Protein AF-A0A7S1XV32-F1 (afdb_monomer_lite)

InterPro domains:
  IPR009076 FKBP12-rapamycin binding domain [PF08771] (175-219)
  IPR014009 PIK-related kinase, FAT domain [PS51189] (1-141)
  IPR036738 FKBP12-rapamycin binding domain superfamily [G3DSA:1.20.120.150] (177-227)
  IPR036738 FKBP12-rapamycin binding domain superfamily [SSF47212] (178-221)
  IPR050517 DNA Damage Response and Repair Kinase [PTHR11139] (57-219)
  IPR057564 Serine/threonine-protein kinase ATR-like, HEAT repeats [PF23593] (78-160)

Sequence (234 aa):
GEPPSAAAGEDTSGGKGGDGKGEGEGEGGKGSKGGKGGKTVATPKPAGVGTPVSSADRLQDTLRLLTLWFNHPGVPKVHDEMERGMARISMDTWLDVIPQLIARLHTPEPRVNALMIKLLSRVGQAHPQALIYPITVASKTSSAPRRRAALQILEEMRKYDPELVEESNMVSADIIRVAITWHEMWHEGLEKASRLYFGEKNAAAMLAVLLQLHDNMLEGSTHGGDAAGAAAEE

Organism: NCBI:txid124430

Radius of gyration: 30.31 Å; chains: 1; bounding box: 90×72×59 Å

Secondary structure (DSSP, 8-state):
------------------------------------------PPPPS--PPPPPHHHHHHHHHHHHHHHHH-TT-HHHHHHHHHHHHHS-GGGGGGGHHHHHHTTT-S-HHHHHHHHHHHHHHHHH-HHHHHHHHHHHHT-S-HHHHHHHHHHHHHHHTT-HHHHHHHHHHHHHHHHHHS-HHHHHHHHHHHHHIIIIIS--HHHHHHHHHHHHHHHHHHHHH--SSSSSSS--

pLDDT: mean 76.39, std 24.92, range [27.89, 96.38]

Foldseek 3Di:
DDDDDDDDDDDDDDDDDDDDDDDDDDDDDDDDDDDDDDDDDDDDDDDDDDDDCDLVNLLVVVVVLVVVCVVPVPDVVSLVVVLVVLVVDDLVSCLSVLVVLLVCCLPPRVSSNVSSLVSLLVNCLVPVVSNQQSLLVQLPDPDPSSNVSSVSSLVSSCVRPVPSNVVSNVVVVVCVDVVQDLVNLVVVLVVVLCCCCVPVVNNVVSVVSVVVSVVVVVVCCVVDPDDPPPPPPD

Structure (mmCIF, N/CA/C/O backbone):
data_AF-A0A7S1XV32-F1
#
_entry.id   AF-A0A7S1XV32-F1
#
loop_
_atom_site.group_PDB
_atom_site.id
_atom_site.type_symbol
_atom_site.label_atom_id
_atom_site.label_alt_id
_atom_site.label_comp_id
_atom_site.label_asym_id
_atom_site.label_entity_id
_atom_site.label_seq_id
_atom_site.pdbx_PDB_ins_code
_atom_site.Cartn_x
_atom_site.Cartn_y
_atom_site.Cartn_z
_atom_site.occupancy
_atom_site.B_iso_or_equiv
_atom_site.auth_seq_id
_atom_site.auth_comp_id
_atom_site.auth_asym_id
_atom_site.auth_atom_id
_atom_site.pdbx_PDB_model_num
ATOM 1 N N . GLY A 1 1 ? 26.973 33.565 -5.548 1.00 41.62 1 GLY A N 1
ATOM 2 C CA . GLY A 1 1 ? 26.366 34.496 -6.507 1.00 41.62 1 GLY A CA 1
ATOM 3 C C . GLY A 1 1 ? 25.066 33.889 -6.954 1.00 41.62 1 GLY A C 1
ATOM 4 O O . GLY A 1 1 ? 25.099 32.841 -7.580 1.00 41.62 1 GLY A O 1
ATOM 5 N N . GLU A 1 2 ? 23.965 34.486 -6.516 1.00 30.08 2 GLU A N 1
ATOM 6 C CA . GLU A 1 2 ? 22.600 34.262 -7.010 1.00 30.08 2 GLU A CA 1
ATOM 7 C C . GLU A 1 2 ? 22.411 34.860 -8.439 1.00 30.08 2 GLU A C 1
ATOM 9 O O . GLU A 1 2 ? 23.370 35.438 -8.957 1.00 30.08 2 GLU A O 1
ATOM 14 N N . PRO A 1 3 ? 21.242 34.671 -9.099 1.00 63.47 3 PRO A N 1
ATOM 15 C CA . PRO A 1 3 ? 21.069 34.379 -10.533 1.00 63.47 3 PRO A CA 1
ATOM 16 C C . PRO A 1 3 ? 20.647 35.605 -11.381 1.00 63.47 3 PRO A C 1
ATOM 18 O O . PRO A 1 3 ? 20.853 36.740 -10.953 1.00 63.47 3 PRO A O 1
ATOM 21 N N . PRO A 1 4 ? 20.101 35.407 -12.606 1.00 50.00 4 PRO A N 1
ATOM 22 C CA . PRO A 1 4 ? 18.632 35.511 -12.838 1.00 50.00 4 PRO A CA 1
ATOM 23 C C . PRO A 1 4 ? 18.101 34.459 -13.861 1.00 50.00 4 PRO A C 1
ATOM 25 O O . PRO A 1 4 ? 18.877 33.948 -14.657 1.00 50.00 4 PRO A O 1
ATOM 28 N N . SER A 1 5 ? 16.867 33.921 -13.850 1.00 36.22 5 SER A N 1
ATOM 29 C CA . SER A 1 5 ? 15.476 34.446 -13.861 1.00 36.22 5 SER A CA 1
ATOM 30 C C . SER A 1 5 ? 15.038 35.191 -15.141 1.00 36.22 5 SER A C 1
ATOM 32 O O . SER A 1 5 ? 15.469 36.320 -15.346 1.00 36.22 5 SER A O 1
ATOM 34 N N . ALA A 1 6 ? 14.154 34.568 -15.948 1.00 36.94 6 ALA A N 1
ATOM 35 C CA . ALA A 1 6 ? 13.110 35.160 -16.825 1.00 36.94 6 ALA A CA 1
ATOM 36 C C . ALA A 1 6 ? 12.361 34.017 -17.573 1.00 36.94 6 ALA A C 1
ATOM 38 O O . ALA A 1 6 ? 13.008 33.198 -18.215 1.00 36.94 6 ALA A O 1
ATOM 39 N N . ALA A 1 7 ? 11.071 33.756 -17.299 1.00 34.41 7 ALA A N 1
ATOM 40 C CA . ALA A 1 7 ? 9.854 34.314 -17.942 1.00 34.41 7 ALA A CA 1
ATOM 41 C C . ALA A 1 7 ? 9.548 33.663 -19.319 1.00 34.41 7 ALA A C 1
ATOM 43 O O . ALA A 1 7 ? 10.352 33.755 -20.234 1.00 34.41 7 ALA A O 1
ATOM 44 N N . ALA A 1 8 ? 8.531 32.797 -19.433 1.00 34.12 8 ALA A N 1
ATOM 45 C CA . ALA A 1 8 ? 7.090 33.070 -19.618 1.00 34.12 8 ALA A CA 1
ATOM 46 C C . ALA A 1 8 ? 6.707 33.381 -21.081 1.00 34.12 8 ALA A C 1
ATOM 48 O O . ALA A 1 8 ? 7.256 34.287 -21.697 1.00 34.12 8 ALA A O 1
ATOM 49 N N . GLY A 1 9 ? 5.736 32.625 -21.601 1.00 31.33 9 GLY A N 1
ATOM 50 C CA . GLY A 1 9 ? 5.143 32.784 -22.927 1.00 31.33 9 GLY A CA 1
ATOM 51 C C . GLY A 1 9 ? 3.984 31.806 -23.108 1.00 31.33 9 GLY A C 1
ATOM 52 O O . GLY A 1 9 ? 4.172 30.704 -23.614 1.00 31.33 9 GLY A O 1
ATOM 53 N N . GLU A 1 10 ? 2.811 32.200 -22.612 1.00 33.41 10 GLU A N 1
ATOM 54 C CA . GLU A 1 10 ? 1.514 31.679 -23.045 1.00 33.41 10 GLU A CA 1
ATOM 55 C C . GLU A 1 10 ? 1.300 32.045 -24.517 1.00 33.41 10 GLU A C 1
ATOM 57 O O . GLU A 1 10 ? 1.638 33.158 -24.919 1.00 33.41 10 GLU A O 1
ATOM 62 N N . ASP A 1 11 ? 0.668 31.165 -25.294 1.00 34.91 11 ASP A N 1
ATOM 63 C CA . ASP A 1 11 ? -0.208 31.658 -26.349 1.00 34.91 11 ASP A CA 1
ATOM 64 C C . ASP A 1 11 ? -1.438 30.766 -26.516 1.00 34.91 11 ASP A C 1
ATOM 66 O O . ASP A 1 11 ? -1.387 29.535 -26.565 1.00 34.91 11 ASP A O 1
ATOM 70 N N . THR A 1 12 ? -2.564 31.458 -26.544 1.00 35.81 12 THR A N 1
ATOM 71 C CA . THR A 1 12 ? -3.926 30.970 -26.687 1.00 35.81 12 THR A CA 1
ATOM 72 C C . THR A 1 12 ? -4.404 31.267 -28.102 1.00 35.81 12 THR A C 1
ATOM 74 O O . THR A 1 12 ? -4.104 32.328 -28.634 1.00 35.81 12 THR A O 1
ATOM 77 N N . SER A 1 13 ? -5.252 30.397 -28.652 1.00 33.34 13 SER A N 1
ATOM 78 C CA . SER A 1 13 ? -6.402 30.708 -29.528 1.00 33.34 13 SER A CA 1
ATOM 79 C C . SER A 1 13 ? -6.513 29.754 -30.715 1.00 33.34 13 SER A C 1
ATOM 81 O O . SER A 1 13 ? -5.529 29.347 -31.323 1.00 33.34 13 SER A O 1
ATOM 83 N N . GLY A 1 14 ? -7.756 29.400 -31.046 1.00 31.38 14 GLY A N 1
ATOM 84 C CA . GLY A 1 14 ? -8.060 28.649 -32.260 1.00 31.38 14 GLY A CA 1
ATOM 85 C C . GLY A 1 14 ? -9.388 27.902 -32.237 1.00 31.38 14 GLY A C 1
ATOM 86 O O . GLY A 1 14 ? -9.434 26.746 -32.635 1.00 31.38 14 GLY A O 1
ATOM 87 N N . GLY A 1 15 ? -10.464 28.528 -31.752 1.00 31.73 15 GLY A N 1
ATOM 88 C CA . GLY A 1 15 ? -11.824 28.018 -31.925 1.00 31.73 15 GLY A CA 1
ATOM 89 C C . GLY A 1 15 ? -12.397 28.368 -33.304 1.00 31.73 15 GLY A C 1
ATOM 90 O O . GLY A 1 15 ? -12.281 29.507 -33.752 1.00 31.73 15 GLY A O 1
ATOM 91 N N . LYS A 1 16 ? -13.048 27.391 -33.947 1.00 37.94 16 LYS A N 1
ATOM 92 C CA . LYS A 1 16 ? -14.047 27.518 -35.032 1.00 37.94 16 LYS A CA 1
ATOM 93 C C . LYS A 1 16 ? -14.683 26.122 -35.191 1.00 37.94 16 LYS A C 1
ATOM 95 O O . LYS A 1 16 ? -13.937 25.157 -35.245 1.00 37.94 16 LYS A O 1
ATOM 100 N N . GLY A 1 17 ? -15.990 25.868 -35.193 1.00 31.23 17 GLY A N 1
ATOM 101 C CA . GLY A 1 17 ? -17.169 26.698 -35.425 1.00 31.23 17 GLY A CA 1
ATOM 102 C C . GLY A 1 17 ? -17.930 26.142 -36.641 1.00 31.23 17 GLY A C 1
ATOM 103 O O . GLY A 1 17 ? -17.359 26.169 -37.725 1.00 31.23 17 GLY A O 1
ATOM 104 N N . GLY A 1 18 ? -19.184 25.698 -36.436 1.00 29.62 18 GLY A N 1
ATOM 105 C CA . GLY A 1 18 ? -20.204 25.379 -37.465 1.00 29.62 18 GLY A CA 1
ATOM 106 C C . GLY A 1 18 ? -19.994 24.053 -38.213 1.00 29.62 18 GLY A C 1
ATOM 107 O O . GLY A 1 18 ? -18.866 23.625 -38.384 1.00 29.62 18 GLY A O 1
ATOM 108 N N . ASP A 1 19 ? -20.996 23.304 -38.674 1.00 32.84 19 ASP A N 1
ATOM 109 C CA . ASP A 1 19 ? -22.415 23.588 -38.913 1.00 32.84 19 ASP A CA 1
ATOM 110 C C . ASP A 1 19 ? -23.218 22.271 -38.960 1.00 32.84 19 ASP A C 1
ATOM 112 O O . ASP A 1 19 ? -22.671 21.204 -39.244 1.00 32.84 19 ASP A O 1
ATOM 116 N N . GLY A 1 20 ? -24.521 22.348 -38.669 1.00 33.12 20 GLY A N 1
ATOM 117 C CA . GLY A 1 20 ? -25.433 21.202 -38.676 1.00 33.12 20 GLY A CA 1
ATOM 118 C C . GLY A 1 20 ? -26.284 21.058 -39.938 1.00 33.12 20 GLY A C 1
ATOM 119 O O . GLY A 1 20 ? -26.304 21.934 -40.794 1.00 33.12 20 GLY A O 1
ATOM 120 N N . LYS A 1 21 ? -27.039 19.954 -40.008 1.00 31.64 21 LYS A N 1
ATOM 121 C CA . LYS A 1 21 ? -28.417 19.845 -40.535 1.00 31.64 21 LYS A CA 1
ATOM 122 C C . LYS A 1 21 ? -28.872 18.384 -40.496 1.00 31.64 21 LYS A C 1
ATOM 124 O O . LYS A 1 21 ? -28.081 17.492 -40.779 1.00 31.64 21 LYS A O 1
ATOM 129 N N . GLY A 1 22 ? -30.154 18.160 -40.211 1.00 33.47 22 GLY A N 1
ATOM 130 C CA . GLY A 1 22 ? -30.794 16.850 -40.334 1.00 33.47 22 GLY A CA 1
ATOM 131 C C . GLY A 1 22 ? -32.1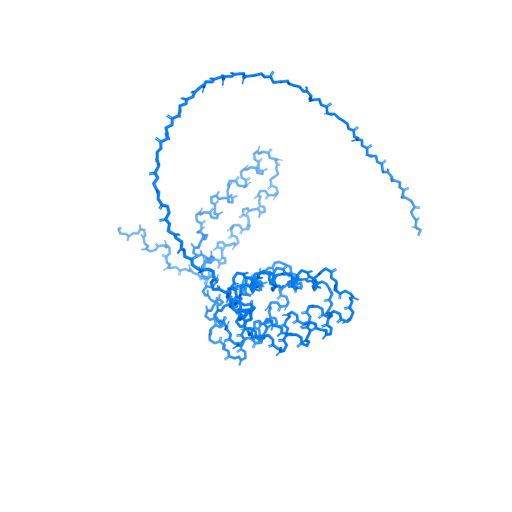58 16.799 -39.655 1.00 33.47 22 GLY A C 1
ATOM 132 O O . GLY A 1 22 ? -32.268 16.299 -38.544 1.00 33.47 22 GLY A O 1
ATOM 133 N N . GLU A 1 23 ? -33.162 17.369 -40.320 1.00 31.38 23 GLU A N 1
ATOM 134 C CA . GLU A 1 23 ? -34.596 17.267 -40.013 1.00 31.38 23 GLU A CA 1
ATOM 135 C C . GLU A 1 23 ? -35.125 15.831 -40.198 1.00 31.38 23 GLU A C 1
ATOM 137 O O . GLU A 1 23 ? -34.557 15.047 -40.960 1.00 31.38 23 GLU A O 1
ATOM 142 N N . GLY A 1 24 ? -36.253 15.512 -39.553 1.00 33.28 24 GLY A N 1
ATOM 143 C CA . GLY A 1 24 ? -37.015 14.283 -39.794 1.00 33.28 24 GLY A CA 1
ATOM 144 C C . GLY A 1 24 ? -38.223 14.146 -38.864 1.00 33.28 24 GLY A C 1
ATOM 145 O O . GLY A 1 24 ? -38.089 13.690 -37.734 1.00 33.28 24 GLY A O 1
ATOM 146 N N . GLU A 1 25 ? -39.379 14.585 -39.357 1.00 30.45 25 GLU A N 1
ATOM 147 C CA . GLU A 1 25 ? -40.721 14.566 -38.758 1.00 30.45 25 GLU A CA 1
ATOM 148 C C . GLU A 1 25 ? -41.310 13.148 -38.576 1.00 30.45 25 GLU A C 1
ATOM 150 O O . GLU A 1 25 ? -40.856 12.195 -39.207 1.00 30.45 25 GLU A O 1
ATOM 155 N N . GLY A 1 26 ? -42.402 13.029 -37.799 1.00 31.66 26 GLY A N 1
ATOM 156 C CA . GLY A 1 26 ? -43.357 11.920 -37.960 1.00 31.66 26 GLY A CA 1
ATOM 157 C C . GLY A 1 26 ? -44.226 11.565 -36.744 1.00 31.66 26 GLY A C 1
ATOM 158 O O . GLY A 1 26 ? -43.767 10.878 -35.842 1.00 31.66 26 GLY A O 1
ATOM 159 N N . GLU A 1 27 ? -45.480 12.032 -36.785 1.00 31.70 27 GLU A N 1
ATOM 160 C CA . GLU A 1 27 ? -46.743 11.646 -36.103 1.00 31.70 27 GLU A CA 1
ATOM 161 C C . GLU A 1 27 ? -46.817 10.239 -35.452 1.00 31.70 27 GLU A C 1
ATOM 163 O O . GLU A 1 27 ? -46.182 9.298 -35.900 1.00 31.70 27 GLU A O 1
ATOM 168 N N . GLY A 1 28 ? -47.616 9.918 -34.425 1.00 28.83 28 GLY A N 1
ATOM 169 C CA . GLY A 1 28 ? -48.923 10.393 -33.960 1.00 28.83 28 GLY A CA 1
ATOM 170 C C . GLY A 1 28 ? -49.755 9.151 -33.557 1.00 28.83 28 GLY A C 1
ATOM 171 O O . GLY A 1 28 ? -49.649 8.112 -34.201 1.00 28.83 28 GLY A O 1
ATOM 172 N N . GLY A 1 29 ? -50.576 9.204 -32.495 1.00 32.06 29 GLY A N 1
ATOM 173 C CA . GLY A 1 29 ? -51.485 8.084 -32.174 1.00 32.06 29 GLY A CA 1
ATOM 174 C C . GLY A 1 29 ? -52.076 8.045 -30.760 1.00 32.06 29 GLY A C 1
ATOM 175 O O . GLY A 1 29 ? -51.457 7.554 -29.824 1.00 32.06 29 GLY A O 1
ATOM 176 N N . LYS A 1 30 ? -53.318 8.528 -30.625 1.00 33.38 30 LYS A N 1
ATOM 177 C CA . LYS A 1 30 ? -54.206 8.455 -29.445 1.00 33.38 30 LYS A CA 1
ATOM 178 C C . LYS A 1 30 ? -54.616 7.019 -29.072 1.00 33.38 30 LYS A C 1
ATOM 180 O O . LYS A 1 30 ? -54.894 6.213 -29.951 1.00 33.38 30 LYS A O 1
ATOM 185 N N . GLY A 1 31 ? -54.904 6.797 -27.785 1.00 31.20 31 GLY A N 1
ATOM 186 C CA . GLY A 1 31 ? -55.745 5.688 -27.312 1.00 31.20 31 GLY A CA 1
ATOM 187 C C . GLY A 1 31 ? -56.183 5.858 -25.853 1.00 31.20 31 GLY A C 1
ATOM 188 O O . GLY A 1 31 ? -55.371 5.758 -24.946 1.00 31.20 31 GLY A O 1
ATOM 189 N N . SER A 1 32 ? -57.469 6.141 -25.638 1.00 32.72 32 SER A N 1
ATOM 190 C CA . SER A 1 32 ? -58.130 6.397 -24.347 1.00 32.72 32 SER A CA 1
ATOM 191 C C . SER A 1 32 ? -58.979 5.202 -23.895 1.00 32.72 32 SER A C 1
ATOM 193 O O . SER A 1 32 ? -59.601 4.565 -24.746 1.00 32.72 32 SER A O 1
ATOM 195 N N . LYS A 1 33 ? -59.042 4.966 -22.572 1.00 32.69 33 LYS A N 1
ATOM 196 C CA . LYS A 1 33 ? -60.128 4.388 -21.726 1.00 32.69 33 LYS A CA 1
ATOM 197 C C . LYS A 1 33 ? -59.451 3.806 -20.472 1.00 32.69 33 LYS A C 1
ATOM 199 O O . LYS A 1 33 ? -58.477 3.088 -20.608 1.00 32.69 33 LYS A O 1
ATOM 204 N N . GLY A 1 34 ? -59.833 4.047 -19.222 1.00 27.89 34 GLY A N 1
ATOM 205 C CA . GLY A 1 34 ? -61.090 4.461 -18.608 1.00 27.89 34 GLY A CA 1
ATOM 206 C C . GLY A 1 34 ? -61.342 3.506 -17.429 1.00 27.89 34 GLY A C 1
ATOM 207 O O . GLY A 1 34 ? -61.252 2.301 -17.630 1.00 27.89 34 GLY A O 1
ATOM 208 N N . GLY A 1 35 ? -61.667 3.999 -16.225 1.00 28.16 35 GLY A N 1
ATOM 209 C CA . GLY A 1 35 ? -62.265 3.136 -15.191 1.00 28.16 35 GLY A CA 1
ATOM 210 C C . GLY A 1 35 ? -61.925 3.404 -13.720 1.00 28.16 35 GLY A C 1
ATOM 211 O O . GLY A 1 35 ? -60.940 2.899 -13.209 1.00 28.16 35 GLY A O 1
ATOM 212 N N . LYS A 1 36 ? -62.875 4.069 -13.046 1.00 32.19 36 LYS A N 1
ATOM 213 C CA . LYS A 1 36 ? -63.369 3.839 -11.669 1.00 32.19 36 LYS A CA 1
ATOM 214 C C . LYS A 1 36 ? -62.438 4.016 -10.453 1.00 32.19 36 LYS A C 1
ATOM 216 O O . LYS A 1 36 ? -61.735 3.119 -10.016 1.00 32.19 36 LYS A O 1
ATOM 221 N N . GLY A 1 37 ? -62.660 5.167 -9.812 1.00 37.84 37 GLY A N 1
ATOM 222 C CA . GLY A 1 37 ? -62.980 5.357 -8.391 1.00 37.84 37 GLY A CA 1
ATOM 223 C C . GLY A 1 37 ? -62.726 4.221 -7.393 1.00 37.84 37 GLY A C 1
ATOM 224 O O . GLY A 1 37 ? -63.484 3.258 -7.328 1.00 37.84 37 GLY A O 1
ATOM 225 N N . GLY A 1 38 ? -61.769 4.469 -6.501 1.00 32.16 38 GLY A N 1
ATOM 226 C CA . GLY A 1 38 ? -61.630 3.835 -5.194 1.00 32.16 38 GLY A CA 1
ATOM 227 C C . GLY A 1 38 ? -61.204 4.899 -4.186 1.00 32.16 38 GLY A C 1
ATOM 228 O O . GLY A 1 38 ? -60.084 5.394 -4.224 1.00 32.16 38 GLY A O 1
ATOM 229 N N . LYS A 1 39 ? -62.133 5.316 -3.326 1.00 44.00 39 LYS A N 1
ATOM 230 C CA . LYS A 1 39 ? -61.923 6.304 -2.265 1.00 44.00 39 LYS A CA 1
ATOM 231 C C . LYS A 1 39 ? -61.246 5.583 -1.093 1.00 44.00 39 LYS A C 1
ATOM 233 O O . LYS A 1 39 ? -61.938 4.949 -0.305 1.00 44.00 39 LYS A O 1
ATOM 238 N N . THR A 1 40 ? -59.919 5.641 -0.982 1.00 40.41 40 THR A N 1
ATOM 239 C CA . THR A 1 40 ? -59.206 5.177 0.220 1.00 40.41 40 THR A CA 1
ATOM 240 C C . THR A 1 40 ? -58.781 6.374 1.053 1.00 40.41 40 THR A C 1
ATOM 242 O O . THR A 1 40 ? -57.999 7.220 0.626 1.00 40.41 40 THR A O 1
ATOM 245 N N . VAL A 1 41 ? -59.380 6.436 2.236 1.00 39.09 41 VAL A N 1
ATOM 246 C CA . VAL A 1 41 ? -59.130 7.363 3.336 1.00 39.09 41 VAL A CA 1
ATOM 247 C C . VAL A 1 41 ? -57.630 7.548 3.576 1.00 39.09 41 VAL A C 1
ATOM 249 O O . VAL A 1 41 ? -56.893 6.582 3.752 1.00 39.09 41 VAL A O 1
ATOM 252 N N . ALA A 1 42 ? -57.194 8.807 3.605 1.00 39.62 42 ALA A N 1
ATOM 253 C CA . ALA A 1 42 ? -55.875 9.190 4.076 1.00 39.62 42 ALA A CA 1
ATOM 254 C C . ALA A 1 42 ? -55.797 8.974 5.594 1.00 39.62 42 ALA A C 1
ATOM 256 O O . ALA A 1 42 ? -56.379 9.730 6.370 1.00 39.62 42 ALA A O 1
ATOM 257 N N . THR A 1 43 ? -55.072 7.947 6.024 1.00 44.69 43 THR A N 1
ATOM 258 C CA . THR A 1 43 ? -54.522 7.876 7.382 1.00 44.69 43 THR A CA 1
ATOM 259 C C . THR A 1 43 ? -53.175 8.603 7.402 1.00 44.69 43 THR A C 1
ATOM 261 O O . THR A 1 43 ? -52.305 8.255 6.597 1.00 44.69 43 THR A O 1
ATOM 264 N N . PRO A 1 44 ? -52.956 9.593 8.286 1.00 43.59 44 PRO A N 1
ATOM 265 C CA . PRO A 1 44 ? -51.659 10.243 8.405 1.00 43.59 44 PRO A CA 1
ATOM 266 C C . PRO A 1 44 ? -50.651 9.251 8.997 1.00 43.59 44 PRO A C 1
ATOM 268 O O . PRO A 1 44 ? -50.842 8.717 10.089 1.00 43.59 44 PRO A O 1
ATOM 271 N N . LYS A 1 45 ? -49.578 8.980 8.250 1.00 36.53 45 LYS A N 1
ATOM 272 C CA . LYS A 1 45 ? -48.440 8.178 8.709 1.00 36.53 45 LYS A CA 1
ATOM 273 C C . LYS A 1 45 ? -47.702 8.968 9.804 1.00 36.53 45 LYS A C 1
ATOM 275 O O . LYS A 1 45 ? -47.387 10.135 9.564 1.00 36.53 45 LYS A O 1
ATOM 280 N N . PRO A 1 46 ? -47.425 8.385 10.984 1.00 40.06 46 PRO A N 1
ATOM 281 C CA . PRO A 1 46 ? -46.702 9.081 12.037 1.00 40.06 46 PRO A CA 1
ATOM 282 C C . PRO A 1 46 ? -45.269 9.371 11.580 1.00 40.06 46 PRO A C 1
ATOM 284 O O . PRO A 1 46 ? -44.581 8.510 11.026 1.00 40.06 46 PRO A O 1
ATOM 287 N N . ALA A 1 47 ? -44.842 10.613 11.795 1.00 49.50 47 ALA A N 1
ATOM 288 C CA . ALA A 1 47 ? -43.459 11.030 11.669 1.00 49.50 47 ALA A CA 1
ATOM 289 C C . ALA A 1 47 ? -42.598 10.305 12.716 1.00 49.50 47 ALA A C 1
ATOM 291 O O . ALA A 1 47 ? -42.989 10.211 13.877 1.00 49.50 47 ALA A O 1
ATOM 292 N N . GLY A 1 48 ? -41.414 9.844 12.304 1.00 49.56 48 GLY A N 1
ATOM 293 C CA . GLY A 1 48 ? -40.349 9.423 13.216 1.00 49.56 48 GLY A CA 1
ATOM 294 C C . GLY A 1 48 ? -40.122 7.917 13.322 1.00 49.56 48 GLY A C 1
ATOM 295 O O . GLY A 1 48 ? -40.422 7.327 14.347 1.00 49.56 48 GLY A O 1
ATOM 296 N N . VAL A 1 49 ? -39.492 7.322 12.307 1.00 44.50 49 VAL A N 1
ATOM 297 C CA . VAL A 1 49 ? -38.547 6.206 12.485 1.00 44.50 49 VAL A CA 1
ATOM 298 C C . VAL A 1 49 ? -37.465 6.415 11.431 1.00 44.50 49 VAL A C 1
ATOM 300 O O . VAL A 1 49 ? -37.772 6.458 10.240 1.00 44.50 49 VAL A O 1
ATOM 303 N N . GLY A 1 50 ? -36.224 6.635 11.871 1.00 49.00 50 GLY A N 1
ATOM 304 C CA . GLY A 1 50 ? -35.078 6.787 10.980 1.00 49.00 50 GLY A CA 1
ATOM 305 C C . GLY A 1 50 ? -35.003 5.595 10.035 1.00 49.00 50 GLY A C 1
ATOM 306 O O . GLY A 1 50 ? -34.992 4.446 10.476 1.00 49.00 50 GLY A O 1
ATOM 307 N N . THR A 1 51 ? -35.006 5.867 8.735 1.00 53.25 51 THR A N 1
ATOM 308 C CA . THR A 1 51 ? -34.702 4.854 7.729 1.00 53.25 51 THR A CA 1
ATOM 309 C C . THR A 1 51 ? -33.345 4.238 8.070 1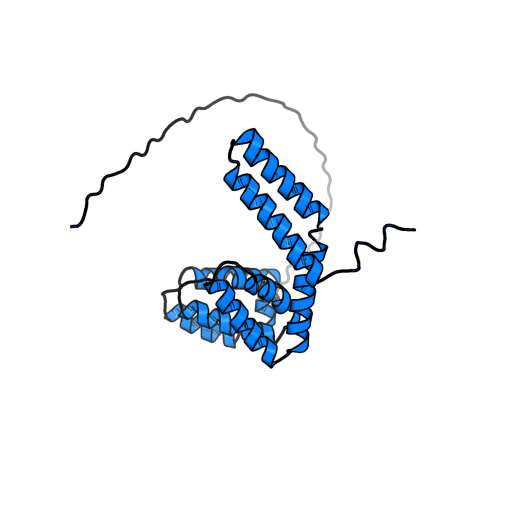.00 53.25 51 THR A C 1
ATOM 311 O O . THR A 1 51 ? -32.421 4.998 8.375 1.00 53.25 51 THR A O 1
ATOM 314 N N . PRO A 1 52 ? -33.199 2.900 8.057 1.00 53.03 52 PRO A N 1
ATOM 315 C CA . PRO A 1 52 ? -31.894 2.283 8.234 1.00 53.03 52 PRO A CA 1
ATOM 316 C C . PRO A 1 52 ? -30.967 2.860 7.165 1.00 53.03 52 PRO A C 1
ATOM 318 O O . PRO A 1 52 ? -31.250 2.739 5.974 1.00 53.03 52 PRO A O 1
ATOM 321 N N . VAL A 1 53 ? -29.921 3.563 7.607 1.00 61.56 53 VAL A N 1
ATOM 322 C CA . VAL A 1 53 ? -28.906 4.140 6.722 1.00 61.56 53 VAL A CA 1
ATOM 323 C C . VAL A 1 53 ? -28.361 2.991 5.885 1.00 61.56 53 VAL A C 1
ATOM 325 O O . VAL A 1 53 ? -27.888 1.994 6.441 1.00 61.56 53 VAL A O 1
ATOM 328 N N . SER A 1 54 ? -28.504 3.083 4.564 1.00 77.38 54 SER A N 1
ATOM 329 C CA . SER A 1 54 ? -28.083 1.997 3.686 1.00 77.38 54 SER A CA 1
ATOM 330 C C . SER A 1 54 ? -26.557 1.855 3.731 1.00 77.38 54 SER A C 1
ATOM 332 O O . SER A 1 54 ? -25.837 2.798 4.071 1.00 77.38 54 SER A O 1
ATOM 334 N N . SER A 1 55 ? -26.024 0.677 3.401 1.00 74.12 55 SER A N 1
ATOM 335 C CA . SER A 1 55 ? -24.568 0.485 3.293 1.00 74.12 55 SER A CA 1
ATOM 336 C C . SER A 1 55 ? -23.934 1.469 2.299 1.00 74.12 55 SER A C 1
ATOM 338 O O . SER A 1 55 ? -22.839 1.969 2.545 1.00 74.12 55 SER A O 1
ATOM 340 N N . ALA A 1 56 ? -24.657 1.815 1.229 1.00 77.69 56 ALA A N 1
ATOM 341 C CA . ALA A 1 56 ? -24.242 2.812 0.248 1.00 77.69 56 ALA A CA 1
ATOM 342 C C . ALA A 1 56 ? -24.132 4.222 0.853 1.00 77.69 56 ALA A C 1
ATOM 344 O O . ALA A 1 56 ? -23.145 4.915 0.604 1.00 77.69 56 ALA A O 1
ATOM 345 N N . ASP A 1 57 ? -25.089 4.620 1.697 1.00 85.75 57 ASP A N 1
ATOM 346 C CA . ASP A 1 57 ? -25.044 5.913 2.390 1.00 85.75 57 ASP A CA 1
ATOM 347 C C . ASP A 1 57 ? -23.848 5.972 3.358 1.00 85.75 57 ASP A C 1
ATOM 349 O O . ASP A 1 57 ? -23.115 6.960 3.392 1.00 85.75 57 ASP A O 1
ATOM 353 N N . ARG A 1 58 ? -23.570 4.874 4.081 1.00 87.50 58 ARG A N 1
ATOM 354 C CA . ARG A 1 58 ? -22.412 4.776 4.992 1.00 87.50 58 ARG A CA 1
ATOM 355 C C . ARG A 1 58 ? -21.078 4.900 4.260 1.00 87.50 58 ARG A C 1
ATOM 357 O O . ARG A 1 58 ? -20.183 5.601 4.738 1.00 87.50 58 ARG A O 1
ATOM 364 N N . LEU A 1 59 ? -20.935 4.235 3.115 1.00 89.44 59 LEU A N 1
ATOM 365 C CA . LEU A 1 59 ? -19.742 4.350 2.279 1.00 89.44 59 LEU A CA 1
ATOM 366 C C . LEU A 1 59 ? -19.564 5.790 1.790 1.00 89.44 59 LEU A C 1
ATOM 368 O O . LEU A 1 59 ? -18.475 6.355 1.899 1.00 89.44 59 LEU A O 1
ATOM 372 N N . GLN A 1 60 ? -20.639 6.406 1.296 1.00 91.75 60 GLN A N 1
ATOM 373 C CA . GLN A 1 60 ? -20.597 7.779 0.808 1.00 91.75 60 GLN A CA 1
ATOM 374 C C . GLN A 1 60 ? -20.177 8.760 1.910 1.00 91.75 60 GLN A C 1
ATOM 376 O O . GLN A 1 60 ? -19.314 9.612 1.679 1.00 91.75 60 GLN A O 1
ATOM 381 N N . ASP A 1 61 ? -20.734 8.622 3.110 1.00 91.12 61 ASP A N 1
ATOM 382 C CA . ASP A 1 61 ? -20.391 9.471 4.249 1.00 91.12 61 ASP A CA 1
ATOM 383 C C . ASP A 1 61 ? -18.943 9.258 4.707 1.00 91.12 61 ASP A C 1
ATOM 385 O O . ASP A 1 61 ? -18.227 10.226 4.974 1.00 91.12 61 ASP A O 1
ATOM 389 N N . THR A 1 62 ? -18.464 8.012 4.703 1.00 91.94 62 THR A N 1
ATOM 390 C CA . THR A 1 62 ? -17.068 7.689 5.037 1.00 91.94 62 THR A CA 1
ATOM 391 C C . THR A 1 62 ? -16.098 8.288 4.014 1.00 91.94 62 THR A C 1
ATOM 393 O O . THR A 1 62 ? -15.087 8.884 4.386 1.00 91.94 62 THR A O 1
ATOM 396 N N . LEU A 1 63 ? -16.418 8.225 2.719 1.00 92.75 63 LEU A N 1
ATOM 397 C CA . LEU A 1 63 ? -15.611 8.849 1.666 1.00 92.75 63 LEU A CA 1
ATOM 398 C C . LEU A 1 63 ? -15.609 10.379 1.763 1.00 92.75 63 LEU A C 1
ATOM 400 O O . LEU A 1 63 ? -14.567 11.007 1.560 1.00 92.75 63 LEU A O 1
ATOM 404 N N . ARG A 1 64 ? -16.746 10.996 2.107 1.00 92.25 64 ARG A N 1
ATOM 405 C CA . ARG A 1 64 ? -16.827 12.443 2.363 1.00 92.25 64 ARG A CA 1
ATOM 406 C C . ARG A 1 64 ? -15.969 12.843 3.561 1.00 92.25 64 ARG A C 1
ATOM 408 O O . ARG A 1 64 ? -15.235 13.826 3.469 1.00 92.25 64 ARG A O 1
ATOM 415 N N . LEU A 1 65 ? -16.002 12.059 4.640 1.00 91.75 65 LEU A N 1
ATOM 416 C CA . LEU A 1 65 ? -15.145 12.259 5.809 1.00 91.75 65 LEU A CA 1
ATOM 417 C C . LEU A 1 65 ? -13.659 12.183 5.433 1.00 91.75 65 LEU A C 1
ATOM 419 O O . LEU A 1 65 ? -12.900 13.091 5.767 1.00 91.75 65 LEU A O 1
ATOM 423 N N . LEU A 1 66 ? -13.249 11.147 4.693 1.00 92.25 66 LEU A N 1
ATOM 424 C CA . LEU A 1 66 ? -11.871 11.011 4.212 1.00 92.25 66 LEU A CA 1
ATOM 425 C C . LEU A 1 66 ? -11.458 12.182 3.318 1.00 92.25 66 LEU A C 1
ATOM 427 O O . LEU A 1 66 ? -10.352 12.700 3.444 1.00 92.25 66 LEU A O 1
ATOM 431 N N . THR A 1 67 ? -12.358 12.637 2.449 1.00 91.88 67 THR A N 1
ATOM 432 C CA . THR A 1 67 ? -12.111 13.788 1.576 1.00 91.88 67 THR A CA 1
ATOM 433 C C . THR A 1 67 ? -11.864 15.057 2.392 1.00 91.88 67 THR A C 1
ATOM 435 O O . THR A 1 67 ? -10.885 15.757 2.146 1.00 91.88 67 THR A O 1
ATOM 438 N N . LEU A 1 68 ? -12.698 15.337 3.400 1.00 91.81 68 LEU A N 1
ATOM 439 C CA . LEU A 1 68 ? -12.505 16.482 4.297 1.00 91.81 68 LEU A CA 1
ATOM 440 C C . LEU A 1 68 ? -11.186 16.388 5.066 1.00 91.81 68 LEU A C 1
ATOM 442 O O . LEU A 1 68 ? -10.448 17.370 5.148 1.00 91.81 68 LEU A O 1
ATOM 446 N N . TRP A 1 69 ? -10.869 15.208 5.592 1.00 91.44 69 TRP A N 1
ATOM 447 C CA . TRP A 1 69 ? -9.637 14.985 6.336 1.00 91.44 69 TRP A CA 1
ATOM 448 C C . TRP A 1 69 ? -8.390 15.219 5.472 1.00 91.44 69 TRP A C 1
ATOM 450 O O . TRP A 1 69 ? -7.482 15.942 5.885 1.00 91.44 69 TRP A O 1
ATOM 460 N N . PHE A 1 70 ? -8.359 14.677 4.251 1.00 90.19 70 PHE A N 1
ATOM 461 C CA . PHE A 1 70 ? -7.209 14.813 3.354 1.00 90.19 70 PHE A CA 1
ATOM 462 C C . PHE A 1 70 ? -7.096 16.188 2.685 1.00 90.19 70 PHE A C 1
ATOM 464 O O . PHE A 1 70 ? -5.988 16.579 2.323 1.00 90.19 70 PHE A O 1
ATOM 471 N N . ASN A 1 71 ? -8.195 16.937 2.547 1.00 91.19 71 ASN A N 1
ATOM 472 C CA . ASN A 1 71 ? -8.171 18.303 2.010 1.00 91.19 71 ASN A CA 1
ATOM 473 C C . ASN A 1 71 ? -7.748 19.352 3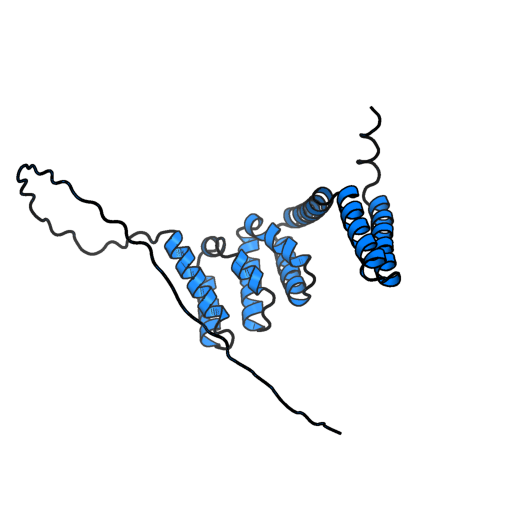.051 1.00 91.19 71 ASN A C 1
ATOM 475 O O . ASN A 1 71 ? -7.293 20.433 2.680 1.00 91.19 71 ASN A O 1
ATOM 479 N N . HIS A 1 72 ? -7.865 19.041 4.345 1.00 89.62 72 HIS A N 1
ATOM 480 C CA . HIS A 1 72 ? -7.514 19.953 5.438 1.00 89.62 72 HIS A CA 1
ATOM 481 C C . HIS A 1 72 ? -6.475 19.357 6.412 1.00 89.62 72 HIS A C 1
ATOM 483 O O . HIS A 1 72 ? -6.703 19.358 7.624 1.00 89.62 72 HIS A O 1
ATOM 489 N N . PRO A 1 73 ? -5.305 18.888 5.926 1.00 84.50 73 PRO A N 1
ATOM 490 C CA . PRO A 1 73 ? -4.325 18.175 6.752 1.00 84.50 73 PRO A CA 1
ATOM 491 C C . PRO A 1 73 ? -3.670 19.067 7.820 1.00 84.50 73 PRO A C 1
ATOM 493 O O . PRO A 1 73 ? -3.302 18.584 8.887 1.00 84.50 73 PRO A O 1
ATOM 496 N N . GLY A 1 74 ? -3.560 20.373 7.556 1.00 84.00 74 GLY A N 1
ATOM 497 C CA . GLY A 1 74 ? -2.910 21.343 8.442 1.00 84.00 74 GLY A CA 1
ATOM 498 C C . GLY A 1 74 ? -3.808 21.943 9.527 1.00 84.00 74 GLY A C 1
ATOM 499 O O . GLY A 1 74 ? -3.346 22.813 10.258 1.00 84.00 74 GLY A O 1
ATOM 500 N N . VAL A 1 75 ? -5.082 21.539 9.636 1.00 89.69 75 VAL A N 1
ATOM 501 C CA . VAL A 1 75 ? -6.017 22.079 10.639 1.00 89.69 75 VAL A CA 1
ATOM 502 C C . VAL A 1 75 ? -6.030 21.164 11.872 1.00 89.69 75 VAL A C 1
ATOM 504 O O . VAL A 1 75 ? -6.656 20.103 11.820 1.00 89.69 75 VAL A O 1
ATOM 507 N N . PRO A 1 76 ? -5.419 21.554 13.014 1.00 87.62 76 PRO A N 1
ATOM 508 C CA . PRO A 1 76 ? -5.281 20.664 14.172 1.00 87.62 76 PRO A CA 1
ATOM 509 C C . PRO A 1 76 ? -6.626 20.176 14.711 1.00 87.62 76 PRO A C 1
ATOM 511 O O . PRO A 1 76 ? -6.790 18.998 14.991 1.00 87.62 76 PRO A O 1
ATOM 514 N N . LYS A 1 77 ? -7.633 21.058 14.734 1.00 90.19 77 LYS A N 1
ATOM 515 C CA . LYS A 1 77 ? -8.986 20.723 15.192 1.00 90.19 77 LYS A CA 1
ATOM 516 C C . LYS A 1 77 ? -9.631 19.590 14.381 1.00 90.19 77 LYS A C 1
ATOM 518 O O . LYS A 1 77 ? -10.369 18.792 14.947 1.00 90.19 77 LYS A O 1
ATOM 523 N N . VAL A 1 78 ? -9.368 19.522 13.071 1.00 90.19 78 VAL A N 1
ATOM 524 C CA . VAL A 1 78 ? -9.885 18.446 12.207 1.00 90.19 78 VAL A CA 1
ATOM 525 C C . VAL A 1 78 ? -9.191 17.132 12.545 1.00 90.19 78 VAL A C 1
ATOM 527 O O . VAL A 1 78 ? -9.856 16.109 12.656 1.00 90.19 78 VAL A O 1
ATOM 530 N N . HIS A 1 79 ? -7.875 17.161 12.757 1.00 87.88 79 HIS A N 1
ATOM 531 C CA . HIS A 1 79 ? -7.105 15.984 13.162 1.00 87.88 79 HIS A CA 1
ATOM 532 C C . HIS A 1 79 ? -7.546 15.451 14.535 1.00 87.88 79 HIS A C 1
ATOM 534 O O . HIS A 1 79 ? -7.835 14.263 14.647 1.00 87.88 79 HIS A O 1
ATOM 540 N N . ASP A 1 80 ? -7.722 16.327 15.527 1.00 89.75 80 ASP A N 1
ATOM 541 C CA . ASP A 1 80 ? -8.158 15.950 16.879 1.00 89.75 80 ASP A CA 1
ATOM 542 C C . ASP A 1 80 ? -9.575 15.347 16.895 1.00 89.75 80 ASP A C 1
ATOM 544 O O . ASP A 1 80 ? -9.869 14.427 17.665 1.00 89.75 80 ASP A O 1
ATOM 548 N N . GLU A 1 81 ? -10.488 15.877 16.071 1.00 90.38 81 GLU A N 1
ATOM 549 C CA . GLU A 1 81 ? -11.823 15.291 15.894 1.00 90.38 81 GLU A CA 1
ATOM 550 C C . GLU A 1 81 ? -11.767 13.978 15.107 1.00 90.38 81 GLU A C 1
ATOM 552 O O . GLU A 1 81 ? -12.475 13.036 15.457 1.00 90.38 81 GLU A O 1
ATOM 557 N N . MET A 1 82 ? -10.900 13.869 14.094 1.00 91.12 82 MET A N 1
ATOM 558 C CA . MET A 1 82 ? -10.714 12.632 13.333 1.00 91.12 82 MET A CA 1
ATOM 559 C C . MET A 1 82 ? -10.171 11.510 14.222 1.00 91.12 82 MET A C 1
ATOM 561 O O . MET A 1 82 ? -10.687 10.394 14.188 1.00 91.12 82 MET A O 1
ATOM 565 N N . GLU A 1 83 ? -9.177 11.793 15.065 1.00 90.19 83 GLU A N 1
ATOM 566 C CA . GLU A 1 83 ? -8.625 10.813 15.999 1.00 90.19 83 GLU A CA 1
ATOM 567 C C . GLU A 1 83 ? -9.672 10.354 17.026 1.00 90.19 83 GLU A C 1
ATOM 569 O O . GLU A 1 83 ? -9.813 9.154 17.279 1.00 90.19 83 GLU A O 1
ATOM 574 N N . ARG A 1 84 ? -10.475 11.281 17.568 1.00 89.75 84 ARG A N 1
ATOM 575 C CA . ARG A 1 84 ? -11.594 10.931 18.459 1.00 89.75 84 ARG A CA 1
ATOM 576 C C . ARG A 1 84 ? -12.687 10.139 17.746 1.00 89.75 84 ARG A C 1
ATOM 578 O O . ARG A 1 84 ? -13.210 9.181 18.318 1.00 89.75 84 ARG A O 1
ATOM 585 N N . GLY A 1 85 ? -13.032 10.517 16.519 1.00 87.44 85 GLY A N 1
ATOM 586 C CA . GLY A 1 85 ? -14.019 9.827 15.690 1.00 87.44 85 GLY A CA 1
ATOM 587 C C . GLY A 1 85 ? -13.588 8.399 15.361 1.00 87.44 85 GLY A C 1
ATOM 588 O O . GLY A 1 85 ? -14.382 7.467 15.477 1.00 87.44 85 GLY A O 1
ATOM 589 N N . MET A 1 86 ? -12.301 8.204 15.078 1.00 86.88 86 MET A N 1
ATOM 590 C CA . MET A 1 86 ? -11.709 6.901 14.779 1.00 86.88 86 MET A CA 1
ATOM 591 C C . MET A 1 86 ? -11.844 5.880 15.915 1.00 86.88 86 MET A C 1
ATOM 593 O O . MET A 1 86 ? -11.919 4.671 15.690 1.00 86.88 86 MET A O 1
ATOM 597 N N . ALA A 1 87 ? -11.847 6.345 17.163 1.00 83.88 87 ALA A N 1
ATOM 598 C CA . ALA A 1 87 ? -12.053 5.475 18.315 1.00 83.88 87 ALA A CA 1
ATOM 599 C C . ALA A 1 87 ? -13.518 5.022 18.465 1.00 83.88 87 ALA A C 1
ATOM 601 O O . ALA A 1 87 ? -13.768 4.003 19.101 1.00 83.88 87 ALA A O 1
ATOM 602 N N . ARG A 1 88 ? -14.474 5.766 17.891 1.00 88.69 88 ARG A N 1
ATOM 603 C CA . ARG A 1 88 ? -15.921 5.537 18.043 1.00 88.69 88 ARG A CA 1
ATOM 604 C C . ARG A 1 88 ? -16.540 4.736 16.898 1.00 88.69 88 ARG A C 1
ATOM 606 O O . ARG A 1 88 ? -17.546 4.068 17.111 1.00 88.69 88 ARG A O 1
ATOM 613 N N . ILE A 1 89 ? -15.979 4.832 15.694 1.00 90.62 89 ILE A N 1
ATOM 614 C CA . ILE A 1 89 ? -16.487 4.145 14.497 1.00 90.62 89 ILE A CA 1
ATOM 615 C C . ILE A 1 89 ? -16.034 2.673 14.506 1.00 90.62 89 ILE A C 1
ATOM 617 O O . ILE A 1 89 ? -14.896 2.376 14.875 1.00 90.62 89 ILE A O 1
ATOM 621 N N . SER A 1 90 ? -16.912 1.749 14.093 1.00 91.50 90 SER A N 1
ATOM 622 C CA . SER A 1 90 ? -16.584 0.317 14.002 1.00 91.50 90 SER A CA 1
ATOM 623 C C . SER A 1 90 ? -15.514 0.041 12.941 1.00 91.50 90 SER A C 1
ATOM 625 O O . SER A 1 90 ? -15.474 0.716 11.909 1.00 91.50 90 SER A O 1
ATOM 627 N N . MET A 1 91 ? -14.671 -0.974 13.166 1.00 92.94 91 MET A N 1
ATOM 628 C CA . MET A 1 91 ? -13.607 -1.333 12.216 1.00 92.94 91 MET A CA 1
ATOM 629 C C . MET A 1 91 ? -14.163 -1.771 10.853 1.00 92.94 91 MET A C 1
ATOM 631 O O . MET A 1 91 ? -13.599 -1.385 9.833 1.00 92.94 91 MET A O 1
ATOM 635 N N . ASP A 1 92 ? -15.332 -2.420 10.828 1.00 92.56 92 ASP A N 1
ATOM 636 C CA . ASP A 1 92 ? -16.019 -2.826 9.592 1.00 92.56 92 ASP A CA 1
ATOM 637 C C . ASP A 1 92 ? -16.293 -1.656 8.634 1.00 92.56 92 ASP A C 1
ATOM 639 O O . ASP A 1 92 ? -16.265 -1.819 7.420 1.00 92.56 92 ASP A O 1
ATOM 643 N N . THR A 1 93 ? -16.531 -0.449 9.167 1.00 92.25 93 THR A N 1
ATOM 644 C CA . THR A 1 93 ? -16.834 0.737 8.343 1.00 92.25 93 THR A CA 1
ATOM 645 C C . THR A 1 93 ? -15.632 1.165 7.496 1.00 92.25 93 THR A C 1
ATOM 647 O O . THR A 1 93 ? -15.794 1.796 6.455 1.00 92.25 93 THR A O 1
ATOM 650 N N . TRP A 1 94 ? -14.416 0.822 7.927 1.00 93.62 94 TRP A N 1
ATOM 651 C CA . TRP A 1 94 ? -13.191 1.186 7.220 1.00 93.62 94 TRP A CA 1
ATOM 652 C C . TRP A 1 94 ? -12.839 0.219 6.089 1.00 93.62 94 TRP A C 1
ATOM 654 O O . TRP A 1 94 ? -12.010 0.572 5.253 1.00 93.62 94 TRP A O 1
ATOM 664 N N . LEU A 1 95 ? -13.457 -0.969 6.039 1.00 94.25 95 LEU A N 1
ATOM 665 C CA . LEU A 1 95 ? -13.120 -2.016 5.068 1.00 94.25 95 LEU A CA 1
ATOM 666 C C . LEU A 1 95 ? -13.356 -1.558 3.627 1.00 94.25 95 LEU A C 1
ATOM 668 O O . LEU A 1 95 ? -12.471 -1.695 2.783 1.00 94.25 95 LEU A O 1
ATOM 672 N N . ASP A 1 96 ? -14.494 -0.912 3.373 1.00 92.00 96 ASP A N 1
ATOM 673 C CA . ASP A 1 96 ? -14.863 -0.429 2.038 1.00 92.00 96 ASP A CA 1
ATOM 674 C C . ASP A 1 96 ? -13.955 0.707 1.534 1.00 92.00 96 ASP A C 1
ATOM 676 O O . ASP A 1 96 ? -13.929 1.009 0.339 1.00 92.00 96 ASP A O 1
ATOM 680 N N . VAL A 1 97 ? -13.203 1.347 2.440 1.00 95.00 97 VAL A N 1
ATOM 681 C CA . VAL A 1 97 ? -12.337 2.494 2.133 1.00 95.00 97 VAL A CA 1
ATOM 682 C C . VAL A 1 97 ? -10.835 2.199 2.246 1.00 95.00 97 VAL A C 1
ATOM 684 O O . VAL A 1 97 ? -10.009 3.113 2.132 1.00 95.00 97 VAL A O 1
ATOM 687 N N . ILE A 1 98 ? -10.445 0.930 2.431 1.00 95.94 98 ILE A N 1
ATOM 688 C CA . ILE A 1 98 ? -9.035 0.500 2.456 1.00 95.94 98 ILE A CA 1
ATOM 689 C C . ILE A 1 98 ? -8.256 0.982 1.215 1.00 95.94 98 ILE A C 1
ATOM 691 O O . ILE A 1 98 ? -7.166 1.541 1.395 1.00 95.94 98 ILE A O 1
ATOM 695 N N . PRO A 1 99 ? -8.768 0.855 -0.031 1.00 95.12 99 PRO A N 1
ATOM 696 C CA . PRO A 1 99 ? -8.038 1.313 -1.215 1.00 95.12 99 PRO A CA 1
ATOM 697 C C . PRO A 1 99 ? -7.690 2.809 -1.172 1.00 95.12 99 PRO A C 1
ATOM 699 O O . PRO A 1 99 ? -6.578 3.206 -1.524 1.00 95.12 99 PRO A O 1
ATOM 702 N N . GLN A 1 100 ? -8.616 3.644 -0.697 1.00 94.50 100 GLN A N 1
ATOM 703 C CA . GLN A 1 100 ? -8.467 5.097 -0.609 1.00 94.50 100 GLN A CA 1
ATOM 704 C C . GLN A 1 100 ? -7.458 5.488 0.475 1.00 94.50 100 GLN A C 1
ATOM 706 O O . GLN A 1 100 ? -6.644 6.389 0.261 1.00 94.50 100 GLN A O 1
ATOM 711 N N . LEU A 1 101 ? -7.468 4.786 1.611 1.00 95.25 101 LEU A N 1
ATOM 712 C CA . LEU A 1 101 ? -6.481 4.966 2.677 1.00 95.25 101 LEU A CA 1
ATOM 713 C C . LEU A 1 101 ? -5.071 4.615 2.185 1.00 95.25 101 LEU A C 1
ATOM 715 O O . LEU A 1 101 ? -4.146 5.417 2.305 1.00 95.25 101 LEU A O 1
ATOM 719 N N . ILE A 1 102 ? -4.908 3.452 1.552 1.00 94.25 102 ILE A N 1
ATOM 720 C CA . ILE A 1 102 ? -3.605 2.989 1.054 1.00 94.25 102 ILE A CA 1
ATOM 721 C C . ILE A 1 102 ? -3.075 3.889 -0.066 1.00 94.25 102 ILE A C 1
ATOM 723 O O . ILE A 1 102 ? -1.868 4.142 -0.136 1.00 94.25 102 ILE A O 1
ATOM 727 N N . ALA A 1 103 ? -3.951 4.427 -0.918 1.00 92.62 103 ALA A N 1
ATOM 728 C CA . ALA A 1 103 ? -3.561 5.393 -1.943 1.00 92.62 103 ALA A CA 1
ATOM 729 C C . ALA A 1 103 ? -2.887 6.638 -1.338 1.00 92.62 103 ALA A C 1
ATOM 731 O O . ALA A 1 103 ? -1.954 7.191 -1.924 1.00 92.62 103 ALA A O 1
ATOM 732 N N . ARG A 1 104 ? -3.305 7.051 -0.136 1.00 92.75 104 ARG A N 1
ATOM 733 C CA . ARG A 1 104 ? -2.777 8.225 0.572 1.00 92.75 104 ARG A CA 1
ATOM 734 C C . ARG A 1 104 ? -1.663 7.908 1.568 1.00 92.75 104 ARG A C 1
ATOM 736 O O . ARG A 1 104 ? -1.141 8.841 2.173 1.00 92.75 104 ARG A O 1
ATOM 743 N N . LEU A 1 105 ? -1.202 6.656 1.659 1.00 91.75 105 LEU A N 1
ATOM 744 C CA . LEU A 1 105 ? -0.179 6.203 2.618 1.00 91.75 105 LEU A CA 1
ATOM 745 C C . LEU A 1 105 ? 1.144 7.000 2.573 1.00 91.75 105 LEU A C 1
ATOM 747 O O . LEU A 1 105 ? 1.878 7.055 3.553 1.00 91.75 105 LEU A O 1
ATOM 751 N N . HIS A 1 106 ? 1.430 7.661 1.452 1.00 89.44 106 HIS A N 1
ATOM 752 C CA . HIS A 1 106 ? 2.632 8.465 1.212 1.00 89.44 106 HIS A CA 1
ATOM 753 C C . HIS A 1 106 ? 2.481 9.963 1.546 1.00 89.44 106 HIS A C 1
ATOM 755 O O . HIS A 1 106 ? 3.325 10.763 1.145 1.00 89.44 106 HIS A O 1
ATOM 761 N N . THR A 1 107 ? 1.402 10.360 2.229 1.00 89.00 107 THR A N 1
ATOM 762 C CA . THR A 1 107 ? 1.135 11.766 2.580 1.00 89.00 107 THR A CA 1
ATOM 763 C C . THR A 1 107 ? 2.290 12.355 3.409 1.00 89.00 107 THR A C 1
ATOM 765 O O . THR A 1 107 ? 2.683 11.730 4.395 1.00 89.00 107 THR A O 1
ATOM 768 N N . PRO A 1 108 ? 2.819 13.545 3.049 1.00 87.31 108 PRO A N 1
ATOM 769 C CA . PRO A 1 108 ? 3.976 14.141 3.722 1.00 87.31 108 PRO A CA 1
ATOM 770 C C . PRO A 1 108 ? 3.656 14.728 5.103 1.00 87.31 108 PRO A C 1
ATOM 772 O O . PRO A 1 108 ? 4.572 14.912 5.897 1.00 87.31 108 PRO A O 1
ATOM 775 N N . GLU A 1 109 ? 2.383 15.009 5.402 1.00 90.25 109 GLU A N 1
ATOM 776 C CA . GLU A 1 109 ? 1.950 15.538 6.700 1.00 90.25 109 GLU A CA 1
ATOM 777 C C . GLU A 1 109 ? 2.113 14.475 7.808 1.00 90.25 109 GLU A C 1
ATOM 779 O O . GLU A 1 109 ? 1.365 13.485 7.812 1.00 90.25 109 GLU A O 1
ATOM 784 N N . PRO A 1 110 ? 3.031 14.661 8.779 1.00 89.25 110 PRO A N 1
ATOM 785 C CA . PRO A 1 110 ? 3.363 13.622 9.754 1.00 89.25 110 PRO A CA 1
ATOM 786 C C . PRO A 1 110 ? 2.181 13.213 10.633 1.00 89.25 110 PRO A C 1
ATOM 788 O O . PRO A 1 110 ? 2.018 12.034 10.941 1.00 89.25 110 PRO A O 1
ATOM 791 N N . ARG A 1 111 ? 1.322 14.169 11.017 1.00 89.50 111 ARG A N 1
ATOM 792 C CA . ARG A 1 111 ? 0.159 13.892 11.877 1.00 89.50 111 ARG A CA 1
ATOM 793 C C . ARG A 1 111 ? -0.877 13.012 11.185 1.00 89.50 111 ARG A C 1
ATOM 795 O O . ARG A 1 111 ? -1.408 12.081 11.794 1.00 89.50 111 ARG A O 1
ATOM 802 N N . VAL A 1 112 ? -1.154 13.292 9.911 1.00 91.25 112 VAL A N 1
ATOM 803 C CA . VAL A 1 112 ? -2.078 12.498 9.087 1.00 91.25 112 VAL A CA 1
ATOM 804 C C . VAL A 1 112 ? -1.493 11.113 8.837 1.00 91.25 112 VAL A C 1
ATOM 806 O O . VAL A 1 112 ? -2.192 10.116 9.003 1.00 91.25 112 VAL A O 1
ATOM 809 N N . ASN A 1 113 ? -0.201 11.042 8.505 1.00 91.81 113 ASN A N 1
ATOM 810 C CA . ASN A 1 113 ? 0.495 9.781 8.279 1.00 91.81 113 ASN A CA 1
ATOM 811 C C . ASN A 1 113 ? 0.466 8.873 9.520 1.00 91.81 113 ASN A C 1
ATOM 813 O O . ASN A 1 113 ? 0.053 7.719 9.419 1.00 91.81 113 ASN A O 1
ATOM 817 N N . ALA A 1 114 ? 0.799 9.409 10.697 1.00 91.88 114 ALA A N 1
ATOM 818 C CA . ALA A 1 114 ? 0.773 8.662 11.951 1.00 91.88 114 ALA A CA 1
ATOM 819 C C . ALA A 1 114 ? -0.630 8.128 12.286 1.00 91.88 114 ALA A C 1
ATOM 821 O O . ALA A 1 114 ? -0.778 6.966 12.665 1.00 91.88 114 ALA A O 1
ATOM 822 N N . LEU A 1 115 ? -1.673 8.948 12.104 1.00 92.94 115 LEU A N 1
ATOM 823 C CA . LEU A 1 115 ? -3.052 8.529 12.365 1.00 92.94 115 LEU A CA 1
ATOM 824 C C . LEU A 1 115 ? -3.537 7.467 11.363 1.00 92.94 115 LEU A C 1
ATOM 826 O O . LEU A 1 115 ? -4.242 6.538 11.748 1.00 92.94 115 LEU A O 1
ATOM 830 N N . MET A 1 116 ? -3.129 7.563 10.098 1.00 94.12 116 MET A N 1
ATOM 831 C CA . MET A 1 116 ? -3.440 6.573 9.063 1.00 94.12 116 MET A CA 1
ATOM 832 C C . MET A 1 116 ? -2.747 5.232 9.316 1.00 94.12 116 MET A C 1
ATOM 834 O O . MET A 1 116 ? -3.393 4.194 9.204 1.00 94.12 116 MET A O 1
ATOM 838 N N . ILE A 1 117 ? -1.468 5.242 9.707 1.00 94.44 117 ILE A N 1
ATOM 839 C CA . ILE A 1 117 ? -0.755 4.025 10.119 1.00 94.44 117 ILE A CA 1
ATOM 840 C C . ILE A 1 117 ? -1.460 3.404 11.326 1.00 94.44 117 ILE A C 1
ATOM 842 O O . ILE A 1 117 ? -1.806 2.229 11.286 1.00 94.44 117 ILE A O 1
ATOM 846 N N . LYS A 1 118 ? -1.778 4.203 12.353 1.00 94.25 118 LYS A N 1
ATOM 847 C CA . LYS A 1 118 ? -2.520 3.749 13.540 1.00 94.25 118 LYS A CA 1
ATOM 848 C C . LYS A 1 118 ? -3.873 3.127 13.180 1.00 94.25 118 LYS A C 1
ATOM 850 O O . LYS A 1 118 ? -4.240 2.106 13.756 1.00 94.25 118 LYS A O 1
ATOM 855 N N . LEU A 1 119 ? -4.612 3.719 12.240 1.00 94.62 119 LEU A N 1
ATOM 856 C CA . LEU A 1 119 ? -5.858 3.143 11.738 1.00 94.62 119 LEU A CA 1
ATOM 857 C C . LEU A 1 119 ? -5.615 1.797 11.059 1.00 94.62 119 LEU A C 1
ATOM 859 O O . LEU A 1 119 ? -6.238 0.809 11.434 1.00 94.62 119 LEU A O 1
ATOM 863 N N . LEU A 1 120 ? -4.741 1.763 10.053 1.00 95.62 120 LEU A N 1
ATOM 864 C CA . LEU A 1 120 ? -4.519 0.561 9.258 1.00 95.62 120 LEU A CA 1
ATOM 865 C C . LEU A 1 120 ? -3.962 -0.573 10.120 1.00 95.62 120 LEU A C 1
ATOM 867 O O . LEU A 1 120 ? -4.401 -1.702 9.962 1.00 95.62 120 LEU A O 1
ATOM 871 N N . SER A 1 121 ? -3.114 -0.290 11.110 1.00 95.12 121 SER A N 1
ATOM 872 C CA . SER A 1 121 ? -2.691 -1.290 12.096 1.00 95.12 121 SER A CA 1
ATOM 873 C C . SER A 1 121 ? -3.870 -1.854 12.899 1.00 95.12 121 SER A C 1
ATOM 875 O O . SER A 1 121 ? -3.945 -3.063 13.087 1.00 95.12 121 SER A O 1
ATOM 877 N N . ARG A 1 122 ? -4.837 -1.024 13.324 1.00 94.56 122 ARG A N 1
ATOM 878 C CA . ARG A 1 122 ? -6.054 -1.507 14.012 1.00 94.56 122 ARG A CA 1
ATOM 879 C C . ARG A 1 122 ? -6.965 -2.320 13.090 1.00 94.56 122 ARG A C 1
ATOM 881 O O . ARG A 1 122 ? -7.527 -3.317 13.530 1.00 94.56 122 ARG A O 1
ATOM 888 N N . VAL A 1 123 ? -7.095 -1.921 11.823 1.00 95.38 123 VAL A N 1
ATOM 889 C CA . VAL A 1 123 ? -7.835 -2.698 10.814 1.00 95.38 123 VAL A CA 1
ATOM 890 C C . VAL A 1 123 ? -7.146 -4.034 10.566 1.00 95.38 123 VAL A C 1
ATOM 892 O O . VAL A 1 123 ? -7.822 -5.051 10.546 1.00 95.38 123 VAL A O 1
ATOM 895 N N . GLY A 1 124 ? -5.817 -4.057 10.457 1.00 94.94 124 GLY A N 1
ATOM 896 C CA . GLY A 1 124 ? -5.034 -5.282 10.297 1.00 94.94 124 GLY A CA 1
ATOM 897 C C . GLY A 1 124 ? -5.148 -6.229 11.489 1.00 94.94 124 GLY A C 1
ATOM 898 O O . GLY A 1 124 ? -5.135 -7.435 11.299 1.00 94.94 124 GLY A O 1
ATOM 899 N N . GLN A 1 125 ? -5.327 -5.701 12.701 1.00 94.19 125 GLN A N 1
ATOM 900 C CA . GLN A 1 125 ? -5.596 -6.512 13.894 1.00 94.19 125 GLN A CA 1
ATOM 901 C C . GLN A 1 125 ? -7.002 -7.121 13.893 1.00 94.19 125 GLN A C 1
ATOM 903 O O . GLN A 1 125 ? -7.171 -8.276 14.266 1.00 94.19 125 GLN A O 1
ATOM 908 N N . ALA A 1 126 ? -8.020 -6.347 13.506 1.00 94.81 126 ALA A N 1
ATOM 909 C CA . ALA A 1 126 ? -9.412 -6.800 13.533 1.00 94.81 126 ALA A CA 1
ATOM 910 C C . ALA A 1 126 ? -9.793 -7.662 12.314 1.00 94.81 126 ALA A C 1
ATOM 912 O O . ALA A 1 126 ? -10.575 -8.601 12.435 1.00 94.81 126 ALA A O 1
ATOM 913 N N . HIS A 1 127 ? -9.245 -7.340 11.141 1.00 95.75 127 HIS A N 1
ATOM 914 C CA . HIS A 1 127 ? -9.563 -7.947 9.847 1.00 95.75 127 HIS A CA 1
ATOM 915 C C . HIS A 1 127 ? -8.280 -8.162 9.022 1.00 95.75 127 HIS A C 1
ATOM 917 O O . HIS A 1 127 ? -8.108 -7.536 7.968 1.00 95.75 127 HIS A O 1
ATOM 923 N N . PRO A 1 128 ? -7.365 -9.043 9.462 1.00 95.19 128 PRO A N 1
ATOM 924 C CA . PRO A 1 128 ? -6.058 -9.208 8.822 1.00 95.19 128 PRO A CA 1
ATOM 925 C C . PRO A 1 128 ? -6.162 -9.578 7.334 1.00 95.19 128 PRO A C 1
ATOM 927 O O . PRO A 1 128 ? -5.470 -8.994 6.499 1.00 95.19 128 PRO A O 1
ATOM 930 N N . GLN A 1 129 ? -7.112 -10.448 6.982 1.00 94.69 129 GLN A N 1
ATOM 931 C CA . GLN A 1 129 ? -7.377 -10.885 5.604 1.00 94.69 129 GLN A CA 1
ATOM 932 C C . GLN A 1 129 ? -7.770 -9.738 4.656 1.00 94.69 129 GLN A C 1
ATOM 934 O O . GLN A 1 129 ? -7.445 -9.771 3.472 1.00 94.69 129 GLN A O 1
ATOM 939 N N . ALA A 1 130 ? 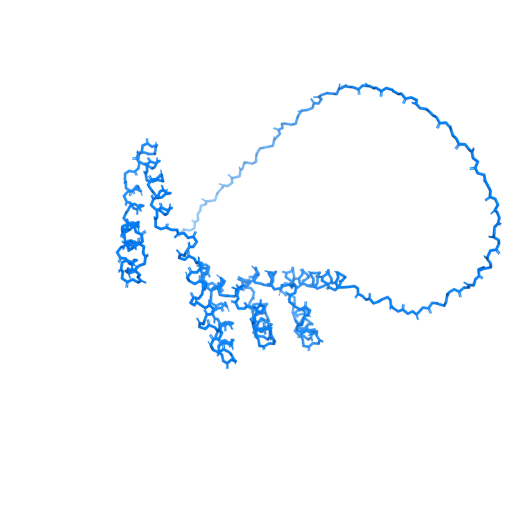-8.437 -8.693 5.159 1.00 95.62 130 ALA A N 1
ATOM 940 C CA . ALA A 1 130 ? -8.844 -7.553 4.336 1.00 95.62 130 ALA A CA 1
ATOM 941 C C . ALA A 1 130 ? -7.669 -6.621 3.997 1.00 95.62 130 ALA A C 1
ATOM 943 O O . ALA A 1 130 ? -7.702 -5.916 2.987 1.00 95.62 130 ALA A O 1
ATOM 944 N N . LEU A 1 131 ? -6.630 -6.601 4.840 1.00 96.38 131 LEU A N 1
ATOM 945 C CA . LEU A 1 131 ? -5.508 -5.675 4.709 1.00 96.38 131 LEU A CA 1
ATOM 946 C C . LEU A 1 131 ? -4.256 -6.316 4.103 1.00 96.38 131 LEU A C 1
ATOM 948 O O . LEU A 1 131 ? -3.485 -5.613 3.446 1.00 96.38 131 LEU A O 1
ATOM 952 N N . ILE A 1 132 ? -4.058 -7.623 4.296 1.00 95.94 132 ILE A N 1
ATOM 953 C CA . ILE A 1 132 ? -2.782 -8.290 4.019 1.00 95.94 132 ILE A CA 1
ATOM 954 C C . ILE A 1 132 ? -2.326 -8.159 2.561 1.00 95.94 132 ILE A C 1
ATOM 956 O O . ILE A 1 132 ? -1.179 -7.786 2.302 1.00 95.94 132 ILE A O 1
ATOM 960 N N . TYR A 1 133 ? -3.220 -8.373 1.594 1.00 94.56 133 TYR A N 1
ATOM 961 C CA . TYR A 1 133 ? -2.862 -8.261 0.181 1.00 94.56 133 TYR A CA 1
ATOM 962 C C . TYR A 1 133 ? -2.577 -6.803 -0.230 1.00 94.56 133 TYR A C 1
ATOM 964 O O . TYR A 1 133 ? -1.468 -6.524 -0.702 1.00 94.56 133 TYR A O 1
ATOM 972 N N . PRO A 1 134 ? -3.490 -5.834 0.004 1.00 95.31 134 PRO A N 1
ATOM 973 C CA . PRO A 1 134 ? -3.234 -4.432 -0.321 1.00 95.31 134 PRO A CA 1
ATOM 974 C C . PRO A 1 134 ? -1.956 -3.856 0.308 1.00 95.31 134 PRO A C 1
ATOM 976 O O . PRO A 1 134 ? -1.258 -3.062 -0.331 1.00 95.31 134 PRO A O 1
ATOM 979 N N . ILE A 1 135 ? -1.629 -4.241 1.548 1.00 95.94 135 ILE A N 1
ATOM 980 C CA . ILE A 1 135 ? -0.447 -3.720 2.242 1.00 95.94 135 ILE A CA 1
ATOM 981 C C . ILE A 1 135 ? 0.850 -4.396 1.776 1.00 95.94 135 ILE A C 1
ATOM 983 O O . ILE A 1 135 ? 1.866 -3.714 1.631 1.00 95.94 135 ILE A O 1
ATOM 987 N N . THR A 1 136 ? 0.813 -5.691 1.446 1.00 94.56 136 THR A N 1
ATOM 988 C CA . THR A 1 136 ? 1.949 -6.414 0.848 1.00 94.56 136 THR A CA 1
ATOM 989 C C . THR A 1 136 ? 2.310 -5.841 -0.521 1.00 94.56 136 THR A C 1
ATOM 991 O O . THR A 1 136 ? 3.481 -5.632 -0.827 1.00 94.56 136 THR A O 1
ATOM 994 N N . VAL A 1 137 ? 1.318 -5.480 -1.339 1.00 92.12 137 VAL A N 1
ATOM 995 C CA . VAL A 1 137 ? 1.576 -4.770 -2.603 1.00 92.12 137 VAL A CA 1
ATOM 996 C C . VAL A 1 137 ? 2.184 -3.388 -2.337 1.00 92.12 137 VAL A C 1
ATOM 998 O O . VAL A 1 137 ? 3.132 -2.973 -3.008 1.00 92.12 137 VAL A O 1
ATOM 1001 N N . ALA A 1 138 ? 1.689 -2.671 -1.325 1.00 93.75 138 ALA A N 1
ATOM 1002 C CA . ALA A 1 138 ? 2.226 -1.365 -0.959 1.00 93.75 138 ALA A CA 1
ATOM 1003 C C . ALA A 1 138 ? 3.667 -1.422 -0.411 1.00 93.75 138 ALA A C 1
ATOM 1005 O O . ALA A 1 138 ? 4.384 -0.430 -0.542 1.00 93.75 138 ALA A O 1
ATOM 1006 N N . SER A 1 139 ? 4.119 -2.543 0.160 1.00 94.31 139 SER A N 1
ATOM 1007 C CA . SER A 1 139 ? 5.496 -2.702 0.653 1.00 94.31 139 SER A CA 1
ATOM 1008 C C . SER A 1 139 ? 6.517 -2.925 -0.471 1.00 94.31 139 SER A C 1
ATOM 1010 O O . SER A 1 139 ? 7.681 -2.554 -0.325 1.00 94.31 139 SER A O 1
ATOM 1012 N N . LYS A 1 140 ? 6.085 -3.424 -1.635 1.00 90.25 140 LYS A N 1
ATOM 1013 C CA . LYS A 1 140 ? 6.934 -3.663 -2.819 1.00 90.25 140 LYS A CA 1
ATOM 1014 C C . LYS A 1 140 ? 7.063 -2.447 -3.752 1.00 90.25 140 LYS A C 1
ATOM 1016 O O . LYS A 1 140 ? 7.680 -2.521 -4.808 1.00 90.25 140 LYS A O 1
ATOM 1021 N N . THR A 1 141 ? 6.490 -1.302 -3.381 1.00 91.56 141 THR A N 1
ATOM 1022 C CA . THR A 1 141 ? 6.545 -0.072 -4.188 1.00 91.56 141 THR A CA 1
ATOM 1023 C C . THR A 1 141 ? 7.940 0.571 -4.210 1.00 91.56 141 THR A C 1
ATOM 1025 O O . THR A 1 141 ? 8.688 0.509 -3.230 1.00 91.56 141 THR A O 1
ATOM 1028 N N . SER A 1 142 ? 8.268 1.288 -5.291 1.00 91.19 142 SER A N 1
ATOM 1029 C CA . SER A 1 142 ? 9.500 2.084 -5.413 1.00 91.19 142 SER A CA 1
ATOM 1030 C C . SER A 1 142 ? 9.519 3.308 -4.483 1.00 91.19 142 SER A C 1
ATOM 1032 O O . SER A 1 142 ? 10.583 3.701 -3.998 1.00 91.19 142 SER A O 1
ATOM 1034 N N . SER A 1 143 ? 8.349 3.865 -4.145 1.00 93.31 143 SER A N 1
ATOM 1035 C CA . SER A 1 143 ? 8.209 5.022 -3.248 1.00 93.31 143 SER A CA 1
ATOM 1036 C C . SER A 1 143 ? 8.658 4.700 -1.817 1.00 93.31 143 SER A C 1
ATOM 1038 O O . SER A 1 143 ? 7.986 3.973 -1.085 1.00 93.31 143 SER A O 1
ATOM 1040 N N . ALA A 1 144 ? 9.785 5.277 -1.386 1.00 93.31 144 ALA A N 1
ATOM 1041 C CA . ALA A 1 144 ? 10.360 5.005 -0.068 1.00 93.31 144 ALA A CA 1
ATOM 1042 C C . ALA A 1 144 ? 9.437 5.369 1.118 1.00 93.31 144 ALA A C 1
ATOM 1044 O O . ALA A 1 144 ? 9.325 4.543 2.027 1.00 93.31 144 ALA A O 1
ATOM 1045 N N . PRO A 1 145 ? 8.733 6.526 1.140 1.00 92.62 145 PRO A N 1
ATOM 1046 C CA . PRO A 1 145 ? 7.797 6.843 2.223 1.00 92.62 145 PRO A CA 1
ATOM 1047 C C . PRO A 1 145 ? 6.637 5.847 2.306 1.00 92.62 145 PRO A C 1
ATOM 1049 O O . PRO A 1 145 ? 6.301 5.377 3.392 1.00 92.62 145 PRO A O 1
ATOM 1052 N N . ARG A 1 146 ? 6.070 5.472 1.151 1.00 94.81 146 ARG A N 1
ATOM 1053 C CA . ARG A 1 146 ? 4.971 4.503 1.069 1.00 94.81 146 ARG A CA 1
ATOM 1054 C C . ARG A 1 146 ? 5.409 3.124 1.550 1.00 94.81 146 ARG A C 1
ATOM 1056 O O . ARG A 1 146 ? 4.725 2.524 2.373 1.00 94.81 146 ARG A O 1
ATOM 1063 N N . ARG A 1 147 ? 6.571 2.663 1.078 1.00 95.75 147 ARG A N 1
ATOM 1064 C CA . ARG A 1 147 ? 7.172 1.387 1.473 1.00 95.75 147 ARG A CA 1
ATOM 1065 C C . ARG A 1 147 ? 7.434 1.333 2.974 1.00 95.75 147 ARG A C 1
ATOM 1067 O O . ARG A 1 147 ? 7.060 0.359 3.613 1.00 95.75 147 ARG A O 1
ATOM 1074 N N . ARG A 1 148 ? 8.025 2.385 3.552 1.00 94.81 148 ARG A N 1
ATOM 1075 C CA . ARG A 1 148 ? 8.312 2.450 4.994 1.00 94.81 148 ARG A CA 1
ATOM 1076 C C . ARG A 1 148 ? 7.042 2.323 5.835 1.00 94.81 148 ARG A C 1
ATOM 1078 O O . ARG A 1 148 ? 7.014 1.520 6.759 1.00 94.81 148 ARG A O 1
ATOM 1085 N N . ALA A 1 149 ? 6.002 3.082 5.499 1.00 95.31 149 ALA A N 1
ATOM 1086 C CA . ALA A 1 149 ? 4.729 3.024 6.210 1.00 95.31 149 ALA A CA 1
ATOM 1087 C C . ALA A 1 149 ? 4.044 1.652 6.058 1.00 95.31 149 ALA A C 1
ATOM 1089 O O . ALA A 1 149 ? 3.524 1.115 7.031 1.00 95.31 149 ALA A O 1
ATOM 1090 N N . ALA A 1 150 ? 4.093 1.050 4.864 1.00 96.25 150 ALA A N 1
ATOM 1091 C CA . ALA A 1 150 ? 3.540 -0.283 4.629 1.00 96.25 150 ALA A CA 1
ATOM 1092 C C . ALA A 1 150 ? 4.274 -1.373 5.424 1.00 96.25 150 ALA A C 1
ATOM 1094 O O . ALA A 1 150 ? 3.628 -2.210 6.046 1.00 96.25 150 ALA A O 1
ATOM 1095 N N . LEU A 1 151 ? 5.610 -1.328 5.460 1.00 95.75 151 LEU A N 1
ATOM 1096 C CA . LEU A 1 151 ? 6.421 -2.245 6.265 1.00 95.75 151 LEU A CA 1
ATOM 1097 C C . LEU A 1 151 ? 6.149 -2.085 7.762 1.00 95.75 151 LEU A C 1
ATOM 1099 O O . LEU A 1 151 ? 6.078 -3.080 8.470 1.00 95.75 151 LEU A O 1
ATOM 1103 N N . GLN A 1 152 ? 5.945 -0.854 8.236 1.00 95.94 152 GLN A N 1
ATOM 1104 C CA . GLN A 1 152 ? 5.564 -0.615 9.625 1.00 95.94 152 GLN A CA 1
ATOM 1105 C C . GLN A 1 152 ? 4.211 -1.259 9.960 1.00 95.94 152 GLN A C 1
ATOM 1107 O O . GLN A 1 152 ? 4.078 -1.886 11.004 1.00 95.94 152 GLN A O 1
ATOM 1112 N N . ILE A 1 153 ? 3.217 -1.146 9.075 1.00 96.12 153 ILE A N 1
ATOM 1113 C CA . ILE A 1 153 ? 1.904 -1.779 9.274 1.00 96.12 153 ILE A CA 1
ATOM 1114 C C . ILE A 1 153 ? 2.022 -3.309 9.235 1.00 96.12 153 ILE A C 1
ATOM 1116 O O . ILE A 1 153 ? 1.446 -3.971 10.093 1.00 96.12 153 ILE A O 1
ATOM 1120 N N . LEU A 1 154 ? 2.787 -3.864 8.288 1.00 95.81 154 LEU A N 1
ATOM 1121 C CA . LEU A 1 154 ? 3.062 -5.304 8.207 1.00 95.81 154 LEU A CA 1
ATOM 1122 C C . LEU A 1 154 ? 3.747 -5.833 9.469 1.00 95.81 154 LEU A C 1
ATOM 1124 O O . LEU A 1 154 ? 3.379 -6.896 9.953 1.00 95.81 154 LEU A O 1
ATOM 1128 N N . GLU A 1 155 ? 4.701 -5.087 10.025 1.00 95.56 155 GLU A N 1
ATOM 1129 C CA . GLU A 1 155 ? 5.369 -5.463 11.271 1.00 95.56 155 GLU A CA 1
ATOM 1130 C C . GLU A 1 155 ? 4.402 -5.448 12.457 1.00 95.56 155 GLU A C 1
ATOM 1132 O O . GLU A 1 155 ? 4.427 -6.351 13.287 1.00 95.56 155 GLU A O 1
ATOM 1137 N N . GLU A 1 156 ? 3.497 -4.466 12.524 1.00 94.81 156 GLU A N 1
ATOM 1138 C CA . GLU A 1 156 ? 2.433 -4.497 13.526 1.00 94.81 156 GLU A CA 1
ATOM 1139 C C . GLU A 1 156 ? 1.512 -5.704 13.333 1.00 94.81 156 GLU A C 1
ATOM 1141 O O . GLU A 1 156 ? 1.181 -6.346 14.320 1.00 94.81 156 GLU A O 1
ATOM 1146 N N . MET A 1 157 ? 1.136 -6.058 12.099 1.00 95.19 157 MET A N 1
ATOM 1147 C CA . MET A 1 157 ? 0.311 -7.244 11.821 1.00 95.19 157 MET A CA 1
ATOM 1148 C C . MET A 1 157 ? 1.020 -8.550 12.193 1.00 95.19 157 MET A C 1
ATOM 1150 O O . MET A 1 157 ? 0.399 -9.424 12.794 1.00 95.19 157 MET A O 1
ATOM 1154 N N . ARG A 1 158 ? 2.326 -8.654 11.915 1.00 95.56 158 ARG A N 1
ATOM 1155 C CA . ARG A 1 158 ? 3.156 -9.828 12.221 1.00 95.56 158 ARG A CA 1
ATOM 1156 C C . ARG A 1 158 ? 3.149 -10.178 13.711 1.00 95.56 158 ARG A C 1
ATOM 1158 O O . ARG A 1 158 ? 3.264 -11.345 14.062 1.00 95.56 158 ARG A O 1
ATOM 1165 N N . LYS A 1 159 ? 2.970 -9.195 14.600 1.00 95.12 159 LYS A N 1
ATOM 1166 C CA . LYS A 1 159 ? 2.851 -9.440 16.050 1.00 95.12 159 LYS A CA 1
ATOM 1167 C C . LYS A 1 159 ? 1.583 -10.207 16.437 1.00 95.12 159 LYS A C 1
ATOM 1169 O O . LYS A 1 159 ? 1.574 -10.831 17.494 1.00 95.12 159 LYS A O 1
ATOM 1174 N N . TYR A 1 160 ? 0.523 -10.124 15.632 1.00 93.25 160 TYR A N 1
ATOM 1175 C CA . TYR A 1 160 ? -0.770 -10.761 15.909 1.00 93.25 160 TYR A CA 1
ATOM 1176 C C . TYR A 1 160 ? -0.962 -12.043 15.103 1.00 93.25 160 TYR A C 1
ATOM 1178 O O . TYR A 1 160 ? -1.480 -13.014 15.643 1.00 93.25 160 TYR A O 1
ATOM 1186 N N . ASP A 1 161 ? -0.540 -12.040 13.838 1.00 93.31 161 ASP A N 1
ATOM 1187 C CA . ASP A 1 161 ? -0.667 -13.178 12.928 1.00 93.31 161 ASP A CA 1
ATOM 1188 C C . ASP A 1 161 ? 0.581 -13.280 12.028 1.00 93.31 161 ASP A C 1
ATOM 1190 O O . ASP A 1 161 ? 0.601 -12.756 10.909 1.00 93.31 161 ASP A O 1
ATOM 1194 N N . PRO A 1 162 ? 1.682 -13.865 12.537 1.00 95.38 162 PRO A N 1
ATOM 1195 C CA . PRO A 1 162 ? 2.929 -13.967 11.786 1.00 95.38 162 PRO A CA 1
ATOM 1196 C C . PRO A 1 162 ? 2.827 -14.949 10.617 1.00 95.38 162 PRO A C 1
ATOM 1198 O O . PRO A 1 162 ? 3.415 -14.697 9.570 1.00 95.38 162 PRO A O 1
ATOM 1201 N N . GLU A 1 163 ? 2.079 -16.042 10.781 1.00 95.94 163 GLU A N 1
ATOM 1202 C CA . GLU A 1 163 ? 1.938 -17.089 9.766 1.00 95.94 163 GLU A CA 1
ATOM 1203 C C . GLU A 1 163 ? 1.268 -16.529 8.512 1.00 95.94 163 GLU A C 1
ATOM 1205 O O . GLU A 1 163 ? 1.847 -16.602 7.429 1.00 95.94 163 GLU A O 1
ATOM 1210 N N . LEU A 1 164 ? 0.146 -15.817 8.669 1.00 95.19 164 LEU A N 1
ATOM 1211 C CA . LEU A 1 164 ? -0.535 -15.175 7.547 1.00 95.19 164 LEU A CA 1
ATOM 1212 C C . LEU A 1 164 ? 0.354 -14.168 6.805 1.00 95.19 164 LEU A C 1
ATOM 1214 O O . LEU A 1 164 ? 0.267 -14.038 5.581 1.00 95.19 164 LEU A O 1
ATOM 1218 N N . VAL A 1 165 ? 1.191 -13.420 7.530 1.00 95.12 165 VAL A N 1
ATOM 1219 C CA . VAL A 1 165 ? 2.090 -12.433 6.917 1.00 95.12 165 VAL A CA 1
ATOM 1220 C C . VAL A 1 165 ? 3.156 -13.118 6.064 1.00 95.12 165 VAL A C 1
ATOM 1222 O O . VAL A 1 165 ? 3.391 -12.690 4.931 1.00 95.12 165 VAL A O 1
ATOM 1225 N N . GLU A 1 166 ? 3.779 -14.180 6.572 1.00 93.88 166 GLU A N 1
ATOM 1226 C CA . GLU A 1 166 ? 4.805 -14.918 5.831 1.00 93.88 166 GLU A CA 1
ATOM 1227 C C . GLU A 1 166 ? 4.211 -15.680 4.638 1.00 93.88 166 GLU A C 1
ATOM 1229 O O . GLU A 1 166 ? 4.727 -15.576 3.520 1.00 93.88 166 GLU A O 1
ATOM 1234 N N . GLU A 1 167 ? 3.076 -16.356 4.831 1.00 94.62 167 GLU A N 1
ATOM 1235 C CA . GLU A 1 167 ? 2.346 -17.035 3.758 1.00 94.62 167 GLU A CA 1
ATOM 1236 C C . GLU A 1 167 ? 1.935 -16.056 2.661 1.00 94.62 167 GLU A C 1
ATOM 1238 O O . GLU A 1 167 ? 2.197 -16.285 1.479 1.00 94.62 167 GLU A O 1
ATOM 1243 N N . SER A 1 168 ? 1.346 -14.914 3.030 1.00 92.56 168 SER A N 1
ATOM 1244 C CA . SER A 1 168 ? 0.933 -13.920 2.046 1.00 92.56 168 SER A CA 1
ATOM 1245 C C . SER A 1 168 ? 2.118 -13.315 1.300 1.00 92.56 168 SER A C 1
ATOM 1247 O O . SER A 1 168 ? 1.979 -12.989 0.116 1.00 92.56 168 SER A O 1
ATOM 1249 N N . ASN A 1 169 ? 3.273 -13.143 1.947 1.00 91.06 169 ASN A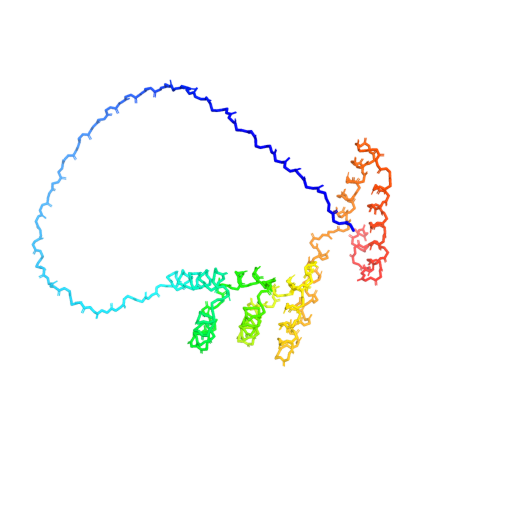 N 1
ATOM 1250 C CA . ASN A 1 169 ? 4.463 -12.641 1.275 1.00 91.06 169 ASN A CA 1
ATOM 1251 C C . ASN A 1 169 ? 4.955 -13.643 0.220 1.00 91.06 169 ASN A C 1
ATOM 1253 O O . ASN A 1 169 ? 5.150 -13.252 -0.935 1.00 91.06 169 ASN A O 1
ATOM 1257 N N . MET A 1 170 ? 5.050 -14.925 0.584 1.00 92.00 170 MET A N 1
ATOM 1258 C CA . MET A 1 170 ? 5.403 -16.018 -0.326 1.00 92.00 170 MET A CA 1
ATOM 1259 C C . MET A 1 170 ? 4.422 -16.111 -1.501 1.00 92.00 170 MET A C 1
ATOM 1261 O O . MET A 1 170 ? 4.834 -16.000 -2.655 1.00 92.00 170 MET A O 1
ATOM 1265 N N . VAL A 1 171 ? 3.117 -16.194 -1.224 1.00 92.94 171 VAL A N 1
ATOM 1266 C CA . VAL A 1 171 ? 2.069 -16.259 -2.255 1.00 92.94 171 VAL A CA 1
ATOM 1267 C C . VAL A 1 171 ? 2.126 -15.041 -3.177 1.00 92.94 171 VAL A C 1
ATOM 1269 O O . VAL A 1 171 ? 2.029 -15.178 -4.393 1.00 92.94 171 VAL A O 1
ATOM 1272 N N . SER A 1 172 ? 2.327 -13.836 -2.637 1.00 91.00 172 SER A N 1
ATOM 1273 C CA . SER A 1 172 ? 2.401 -12.626 -3.464 1.00 91.00 172 SER A CA 1
ATOM 1274 C C . SER A 1 172 ? 3.624 -12.599 -4.387 1.00 91.00 172 SER A C 1
ATOM 1276 O O . SER A 1 172 ? 3.544 -12.035 -5.475 1.00 91.00 172 SER A O 1
ATOM 1278 N N . ALA A 1 173 ? 4.761 -13.160 -3.965 1.00 87.19 173 ALA A N 1
ATOM 1279 C CA . ALA A 1 173 ? 5.944 -13.285 -4.813 1.00 87.19 173 ALA A CA 1
ATOM 1280 C C . ALA A 1 173 ? 5.713 -14.327 -5.915 1.00 87.19 173 ALA A C 1
ATOM 1282 O O . ALA A 1 173 ? 6.003 -14.069 -7.083 1.00 87.19 173 ALA A O 1
ATOM 1283 N N . ASP A 1 174 ? 5.104 -15.452 -5.556 1.00 88.94 174 ASP A N 1
ATOM 1284 C CA . ASP A 1 174 ? 4.843 -16.552 -6.477 1.00 88.94 174 ASP A CA 1
ATOM 1285 C C . ASP A 1 174 ? 3.779 -16.213 -7.522 1.00 88.94 174 ASP A C 1
ATOM 1287 O O . ASP A 1 174 ? 3.953 -16.553 -8.690 1.00 88.94 174 ASP A O 1
ATOM 1291 N N . ILE A 1 175 ? 2.730 -15.467 -7.158 1.00 89.56 175 ILE A N 1
ATOM 1292 C CA . ILE A 1 175 ? 1.750 -14.959 -8.128 1.00 89.56 175 ILE A CA 1
ATOM 1293 C C . ILE A 1 175 ? 2.433 -14.061 -9.163 1.00 89.56 175 ILE A C 1
ATOM 1295 O O . ILE A 1 175 ? 2.151 -14.197 -10.348 1.00 89.56 175 ILE A O 1
ATOM 1299 N N . ILE A 1 176 ? 3.349 -13.175 -8.752 1.00 83.62 176 ILE A N 1
ATOM 1300 C CA . ILE A 1 176 ? 4.093 -12.320 -9.695 1.00 83.62 176 ILE A CA 1
ATOM 1301 C C . ILE A 1 176 ? 4.964 -13.180 -10.619 1.00 83.62 176 ILE A C 1
ATOM 1303 O O . ILE A 1 176 ? 4.961 -12.970 -11.829 1.00 83.62 176 ILE A O 1
ATOM 1307 N N . ARG A 1 177 ? 5.668 -14.171 -10.059 1.00 84.69 177 ARG A N 1
ATOM 1308 C CA . ARG A 1 177 ? 6.539 -15.082 -10.814 1.00 84.69 177 ARG A CA 1
ATOM 1309 C C . ARG A 1 177 ? 5.772 -15.916 -11.843 1.00 84.69 177 ARG A C 1
ATOM 1311 O O . ARG A 1 177 ? 6.276 -16.139 -12.934 1.00 84.69 177 ARG A O 1
ATOM 1318 N N . VAL A 1 178 ? 4.582 -16.407 -11.498 1.00 87.19 178 VAL A N 1
ATOM 1319 C CA . VAL A 1 178 ? 3.763 -17.233 -12.403 1.00 87.19 178 VAL A CA 1
ATOM 1320 C C . VAL A 1 178 ? 3.001 -16.374 -13.417 1.00 87.19 178 VAL A C 1
ATOM 1322 O O . VAL A 1 178 ? 2.750 -16.834 -14.526 1.00 87.19 178 VAL A O 1
ATOM 1325 N N . ALA A 1 179 ? 2.652 -15.133 -13.066 1.00 86.31 179 ALA A N 1
ATOM 1326 C CA . ALA A 1 179 ? 1.926 -14.222 -13.950 1.00 86.31 179 ALA A CA 1
ATOM 1327 C C . ALA A 1 179 ? 2.781 -13.626 -15.078 1.00 86.31 179 ALA A C 1
ATOM 1329 O O . ALA A 1 179 ? 2.213 -13.137 -16.049 1.00 86.31 179 ALA A O 1
ATOM 1330 N N . ILE A 1 180 ? 4.111 -13.623 -14.939 1.00 83.56 180 ILE A N 1
ATOM 1331 C CA . ILE A 1 180 ? 5.037 -13.170 -15.981 1.00 83.56 180 ILE A CA 1
ATOM 1332 C C . ILE A 1 180 ? 6.021 -14.296 -16.237 1.00 83.56 180 ILE A C 1
ATOM 1334 O O . ILE A 1 180 ? 6.972 -14.514 -15.484 1.00 83.56 180 ILE A O 1
ATOM 1338 N N . THR A 1 181 ? 5.785 -15.029 -17.311 1.00 87.12 181 THR A N 1
ATOM 1339 C CA . THR A 1 181 ? 6.652 -16.143 -17.668 1.00 87.12 181 THR A CA 1
ATOM 1340 C C . THR A 1 181 ? 7.978 -15.657 -18.252 1.00 87.12 181 THR A C 1
ATOM 1342 O O . THR A 1 181 ? 8.106 -14.557 -18.794 1.00 87.12 181 THR A O 1
ATOM 1345 N N . TRP A 1 182 ? 8.983 -16.532 -18.203 1.00 87.12 182 TRP A N 1
ATOM 1346 C CA . TRP A 1 182 ? 10.281 -16.292 -18.834 1.00 87.12 182 TRP A CA 1
ATOM 1347 C C . TRP A 1 182 ? 10.161 -15.934 -20.310 1.00 87.12 182 TRP A C 1
ATOM 1349 O O . TRP A 1 182 ? 10.821 -15.008 -20.773 1.00 87.12 182 TRP A O 1
ATOM 1359 N N . HIS A 1 183 ? 9.317 -16.654 -21.046 1.00 88.31 183 HIS A N 1
ATOM 1360 C CA . HIS A 1 183 ? 9.168 -16.434 -22.477 1.00 88.31 183 HIS A CA 1
ATOM 1361 C C . HIS A 1 183 ? 8.488 -15.095 -22.776 1.00 88.31 183 HIS A C 1
ATOM 1363 O O . HIS A 1 183 ? 8.929 -14.407 -23.690 1.00 88.31 183 HIS A O 1
ATOM 1369 N N . GLU A 1 184 ? 7.489 -14.682 -21.989 1.00 89.38 184 GLU A N 1
ATOM 1370 C CA . GLU A 1 184 ? 6.866 -13.358 -22.118 1.00 89.38 184 GLU A CA 1
ATOM 1371 C C . GLU A 1 184 ? 7.869 -12.239 -21.819 1.00 89.38 184 GLU A C 1
ATOM 1373 O O . GLU A 1 184 ? 8.006 -11.313 -22.617 1.00 89.38 184 GLU A O 1
ATOM 1378 N N . MET A 1 185 ? 8.636 -12.364 -20.729 1.00 89.50 185 MET A N 1
ATOM 1379 C CA . MET A 1 185 ? 9.664 -11.389 -20.352 1.00 89.50 185 MET A CA 1
ATOM 1380 C C . MET A 1 185 ? 10.749 -11.252 -21.432 1.00 89.50 185 MET A C 1
ATOM 1382 O O . MET A 1 185 ? 11.137 -10.137 -21.786 1.00 89.50 185 MET A O 1
ATOM 1386 N N . TRP A 1 186 ? 11.226 -12.371 -21.988 1.00 92.31 186 TRP A N 1
ATOM 1387 C CA . TRP A 1 186 ? 12.190 -12.356 -23.090 1.00 92.31 186 TRP A CA 1
ATOM 1388 C C . TRP A 1 186 ? 11.580 -11.820 -24.384 1.00 92.31 186 TRP A C 1
ATOM 1390 O O . TRP A 1 186 ? 12.239 -11.052 -25.077 1.00 92.31 186 TRP A O 1
ATOM 1400 N N . HIS A 1 187 ? 10.339 -12.175 -24.712 1.00 93.50 187 HIS A N 1
ATOM 1401 C CA . HIS A 1 187 ? 9.673 -11.688 -25.917 1.00 93.50 187 HIS A CA 1
ATOM 1402 C C . HIS A 1 187 ? 9.496 -10.161 -25.880 1.00 93.50 187 HIS A C 1
ATOM 1404 O O . HIS A 1 187 ? 9.928 -9.472 -26.805 1.00 93.50 187 HIS A O 1
ATOM 1410 N N . GLU A 1 188 ? 8.941 -9.613 -24.793 1.00 92.81 188 GLU A N 1
ATOM 1411 C CA . GLU A 1 188 ? 8.793 -8.162 -24.609 1.00 92.81 188 GLU A CA 1
ATOM 1412 C C . GLU A 1 188 ? 10.160 -7.457 -24.567 1.00 92.81 188 GLU A C 1
ATOM 1414 O O . GLU A 1 188 ? 10.372 -6.421 -25.206 1.00 92.81 188 GLU A O 1
ATOM 1419 N N . GLY A 1 189 ? 11.122 -8.041 -23.850 1.00 94.06 189 GLY A N 1
ATOM 1420 C CA . GLY A 1 189 ? 12.469 -7.502 -23.717 1.00 94.06 189 GLY A CA 1
ATOM 1421 C C . GLY A 1 189 ? 13.238 -7.448 -25.041 1.00 94.06 189 GLY A C 1
ATOM 1422 O O . GLY A 1 189 ? 13.861 -6.428 -25.348 1.00 94.06 189 GLY A O 1
ATOM 1423 N N . LEU A 1 190 ? 13.154 -8.501 -25.860 1.00 95.56 190 LEU A N 1
ATOM 1424 C CA . LEU A 1 190 ? 13.754 -8.557 -27.197 1.00 95.56 190 LEU A CA 1
ATOM 1425 C C . LEU A 1 190 ? 13.076 -7.587 -28.165 1.00 95.56 190 LEU A C 1
ATOM 1427 O O . LEU A 1 190 ? 13.759 -6.934 -28.956 1.00 95.56 190 LEU A O 1
ATOM 1431 N N . GLU A 1 191 ? 11.754 -7.435 -28.087 1.00 95.94 191 GLU A N 1
ATOM 1432 C CA . GLU A 1 191 ? 11.036 -6.445 -28.888 1.00 95.94 191 GLU A CA 1
ATOM 1433 C C . GLU A 1 191 ? 11.493 -5.019 -28.540 1.00 95.94 191 GLU A C 1
ATOM 1435 O O . GLU A 1 191 ? 11.809 -4.221 -29.430 1.00 95.94 191 GLU A O 1
ATOM 1440 N N . LYS A 1 192 ? 11.619 -4.707 -27.245 1.00 94.31 192 LYS A N 1
ATOM 1441 C CA . LYS A 1 192 ? 12.141 -3.421 -26.766 1.00 94.31 192 LYS A CA 1
ATOM 1442 C C . LYS A 1 192 ? 13.591 -3.191 -27.203 1.00 94.31 192 LYS A C 1
ATOM 1444 O O . LYS A 1 192 ? 13.914 -2.112 -27.700 1.00 94.31 192 LYS A O 1
ATOM 1449 N N . ALA A 1 193 ? 14.451 -4.198 -27.065 1.00 95.44 193 ALA A N 1
ATOM 1450 C CA . ALA A 1 193 ? 15.840 -4.167 -27.518 1.00 95.44 193 ALA A CA 1
ATOM 1451 C C . ALA A 1 193 ? 15.945 -3.900 -29.032 1.00 95.44 193 ALA A C 1
ATOM 1453 O O . ALA A 1 193 ? 16.721 -3.043 -29.463 1.00 95.44 193 ALA A O 1
ATOM 1454 N N . SER A 1 194 ? 15.114 -4.574 -29.831 1.00 95.31 194 SER A N 1
ATOM 1455 C CA . SER A 1 194 ? 15.028 -4.388 -31.282 1.00 95.31 194 SER A CA 1
ATOM 1456 C C . SER A 1 194 ? 14.629 -2.956 -31.652 1.00 95.31 194 SER A C 1
ATOM 1458 O O . SER A 1 194 ? 15.303 -2.323 -32.467 1.00 95.31 194 SER A O 1
ATOM 1460 N N . ARG A 1 195 ? 13.602 -2.389 -31.000 1.00 96.06 195 ARG A N 1
ATOM 1461 C CA . ARG A 1 195 ? 13.182 -0.990 -31.218 1.00 96.06 195 ARG A CA 1
ATOM 1462 C C . ARG A 1 195 ? 14.299 0.009 -30.897 1.00 96.06 195 ARG A C 1
ATOM 1464 O O . ARG A 1 195 ? 14.545 0.916 -31.691 1.00 96.06 195 ARG A O 1
ATOM 1471 N N . LEU A 1 196 ? 15.014 -0.185 -29.786 1.00 95.19 196 LEU A N 1
ATOM 1472 C CA . LEU A 1 196 ? 16.135 0.677 -29.388 1.00 95.19 196 LEU A CA 1
ATOM 1473 C C . LEU A 1 196 ? 17.297 0.620 -30.391 1.00 95.19 196 LEU A C 1
ATOM 1475 O O . LEU A 1 196 ? 17.894 1.648 -30.710 1.00 95.19 196 LEU A O 1
ATOM 1479 N N . TYR A 1 197 ? 17.611 -0.566 -30.915 1.00 94.88 197 TYR A N 1
ATOM 1480 C CA . TYR A 1 197 ? 18.721 -0.743 -31.849 1.00 94.88 197 TYR A CA 1
ATOM 1481 C C . TYR A 1 197 ? 18.377 -0.310 -33.278 1.00 94.88 197 TYR A C 1
ATOM 1483 O O . TYR A 1 197 ? 19.096 0.497 -33.864 1.00 94.88 197 TYR A O 1
ATOM 1491 N N . PHE A 1 198 ? 17.279 -0.815 -33.844 1.00 93.94 198 PHE A N 1
ATOM 1492 C CA . PHE A 1 198 ? 16.914 -0.552 -35.238 1.00 93.94 198 PHE A CA 1
ATOM 1493 C C . PHE A 1 198 ? 16.182 0.781 -35.428 1.00 93.94 198 PHE A C 1
ATOM 1495 O O . PHE A 1 198 ? 16.369 1.428 -36.457 1.00 93.94 198 PHE A O 1
ATOM 1502 N N . GLY A 1 199 ? 15.369 1.203 -34.456 1.00 94.38 199 GLY A N 1
ATOM 1503 C CA . GLY A 1 199 ? 14.627 2.464 -34.511 1.00 94.38 199 GLY A CA 1
ATOM 1504 C C . GLY A 1 199 ? 15.465 3.651 -34.043 1.00 94.38 199 GLY A C 1
ATOM 1505 O O . GLY A 1 199 ? 15.732 4.574 -34.809 1.00 94.38 199 GLY A O 1
ATOM 1506 N N . GLU A 1 200 ? 15.910 3.615 -32.787 1.00 94.31 200 GLU A N 1
ATOM 1507 C CA . GLU A 1 200 ? 16.597 4.745 -32.137 1.00 94.31 200 GLU A CA 1
ATOM 1508 C C . GLU A 1 200 ? 18.121 4.754 -32.347 1.00 94.31 200 GLU A C 1
ATOM 1510 O O . GLU A 1 200 ? 18.789 5.719 -31.977 1.00 94.31 200 GLU A O 1
ATOM 1515 N N . LYS A 1 201 ? 18.690 3.696 -32.948 1.00 94.94 201 LYS A N 1
ATOM 1516 C CA . LYS A 1 201 ? 20.144 3.501 -33.126 1.00 94.94 201 LYS A CA 1
ATOM 1517 C C . LYS A 1 201 ? 20.936 3.572 -31.815 1.00 94.94 201 LYS A C 1
ATOM 1519 O O . LYS A 1 201 ? 22.124 3.896 -31.810 1.00 94.94 201 LYS A O 1
ATOM 1524 N N . ASN A 1 202 ? 20.297 3.236 -30.698 1.00 94.88 202 ASN A N 1
ATOM 1525 C CA . ASN A 1 202 ? 20.888 3.291 -29.371 1.00 94.88 202 ASN A CA 1
ATOM 1526 C C . ASN A 1 202 ? 21.334 1.896 -28.911 1.00 94.88 202 ASN A C 1
ATOM 1528 O O . ASN A 1 202 ? 20.631 1.188 -28.187 1.00 94.88 202 ASN A O 1
ATOM 1532 N N . ALA A 1 203 ? 22.540 1.505 -29.329 1.00 93.94 203 ALA A N 1
ATOM 1533 C CA . ALA A 1 203 ? 23.119 0.209 -28.978 1.00 93.94 203 ALA A CA 1
ATOM 1534 C C . ALA A 1 203 ? 23.394 0.061 -27.471 1.00 93.94 203 ALA A C 1
ATOM 1536 O O . ALA A 1 203 ? 23.229 -1.028 -26.929 1.00 93.94 203 ALA A O 1
ATOM 1537 N N . ALA A 1 204 ? 23.767 1.145 -26.784 1.00 95.25 204 ALA A N 1
ATOM 1538 C CA . ALA A 1 204 ? 24.044 1.109 -25.350 1.00 95.25 204 ALA A CA 1
ATOM 1539 C C . ALA A 1 204 ? 22.776 0.805 -24.535 1.00 95.25 204 ALA A C 1
ATOM 1541 O O . ALA A 1 204 ? 22.799 -0.053 -23.655 1.00 95.25 204 ALA A O 1
ATOM 1542 N N . ALA A 1 205 ? 21.656 1.458 -24.863 1.00 93.50 205 ALA A N 1
ATOM 1543 C CA . ALA A 1 205 ? 20.377 1.191 -24.209 1.00 93.50 205 ALA A CA 1
ATOM 1544 C C . ALA A 1 205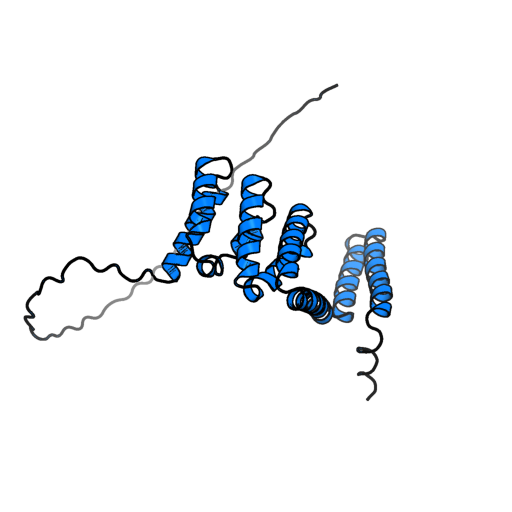 ? 19.841 -0.211 -24.534 1.00 93.50 205 ALA A C 1
ATOM 1546 O O . ALA A 1 205 ? 19.308 -0.876 -23.649 1.00 93.50 205 ALA A O 1
ATOM 1547 N N . MET A 1 206 ? 20.014 -0.682 -25.774 1.00 96.00 206 MET A N 1
ATOM 1548 C CA . MET A 1 206 ? 19.653 -2.051 -26.150 1.00 96.00 206 MET A CA 1
ATOM 1549 C C . MET A 1 206 ? 20.425 -3.085 -25.318 1.00 96.00 206 MET A C 1
ATOM 1551 O O . MET A 1 206 ? 19.810 -3.975 -24.732 1.00 96.00 206 MET A O 1
ATOM 1555 N N . LEU A 1 207 ? 21.750 -2.934 -25.206 1.00 95.25 207 LEU A N 1
ATOM 1556 C CA . LEU A 1 207 ? 22.581 -3.832 -24.403 1.00 95.25 207 LEU A CA 1
ATOM 1557 C C . LEU A 1 207 ? 22.180 -3.804 -22.928 1.00 95.25 207 LEU A C 1
ATOM 1559 O O . LEU A 1 207 ? 22.126 -4.857 -22.307 1.00 95.25 207 LEU A O 1
ATOM 1563 N N . ALA A 1 208 ? 21.841 -2.635 -22.379 1.00 95.62 208 ALA A N 1
ATOM 1564 C CA . ALA A 1 208 ? 21.362 -2.534 -21.003 1.00 95.62 208 ALA A CA 1
ATOM 1565 C C . ALA A 1 208 ? 20.082 -3.357 -20.766 1.00 95.62 208 ALA A C 1
ATOM 1567 O O . ALA A 1 208 ? 19.963 -4.004 -19.730 1.00 95.62 208 ALA A O 1
ATOM 1568 N N . VAL A 1 209 ? 19.151 -3.379 -21.729 1.00 94.38 209 VAL A N 1
ATOM 1569 C CA . VAL A 1 209 ? 17.940 -4.215 -21.647 1.00 94.38 209 VAL A CA 1
ATOM 1570 C C . VAL A 1 209 ? 18.294 -5.703 -21.701 1.00 94.38 209 VAL A C 1
ATOM 1572 O O . VAL A 1 209 ? 17.818 -6.467 -20.868 1.00 94.38 209 VAL A O 1
ATOM 1575 N N . LEU A 1 210 ? 19.146 -6.125 -22.642 1.00 94.56 210 LEU A N 1
ATOM 1576 C CA . LEU A 1 210 ? 19.525 -7.538 -22.770 1.00 94.56 210 LEU A CA 1
ATOM 1577 C C . LEU A 1 210 ? 20.330 -8.050 -21.572 1.00 94.56 210 LEU A C 1
ATOM 1579 O O . LEU A 1 210 ? 20.135 -9.186 -21.151 1.00 94.56 210 LEU A O 1
ATOM 1583 N N . LEU A 1 211 ? 21.207 -7.215 -21.011 1.00 94.50 211 LEU A N 1
ATOM 1584 C CA . LEU A 1 211 ? 21.965 -7.552 -19.809 1.00 94.50 211 LEU A CA 1
ATOM 1585 C C . LEU A 1 211 ? 21.033 -7.759 -18.614 1.00 94.50 211 LEU A C 1
ATOM 1587 O O . LEU A 1 211 ? 21.169 -8.764 -17.933 1.00 94.50 211 LEU A O 1
ATOM 1591 N N . GLN A 1 212 ? 20.022 -6.902 -18.427 1.00 93.38 212 GLN A N 1
ATOM 1592 C CA . GLN A 1 212 ? 19.014 -7.109 -17.378 1.00 93.38 212 GLN A CA 1
ATOM 1593 C C . GLN A 1 212 ? 18.260 -8.438 -17.544 1.00 93.38 212 GLN A C 1
ATOM 1595 O O . GLN A 1 212 ? 18.034 -9.138 -16.564 1.00 93.38 212 GLN A O 1
ATOM 1600 N N . LEU A 1 213 ? 17.894 -8.822 -18.774 1.00 91.00 213 LEU A N 1
ATOM 1601 C CA . LEU A 1 213 ? 17.241 -10.116 -19.032 1.00 91.00 213 LEU A CA 1
ATOM 1602 C C . LEU A 1 213 ? 18.164 -11.303 -18.732 1.00 91.00 213 LEU A C 1
ATOM 1604 O O . LEU A 1 213 ? 17.721 -12.312 -18.183 1.00 91.00 213 LEU A O 1
ATOM 1608 N N . HIS A 1 214 ? 19.442 -11.180 -19.092 1.00 90.75 214 HIS A N 1
ATOM 1609 C CA . HIS A 1 214 ? 20.453 -12.190 -18.811 1.00 90.75 214 HIS A CA 1
ATOM 1610 C C . HIS A 1 214 ? 20.701 -12.334 -17.302 1.00 90.75 214 HIS A C 1
ATOM 1612 O O . HIS A 1 214 ? 20.729 -13.452 -16.794 1.00 90.75 214 HIS A O 1
ATOM 1618 N N . ASP A 1 215 ? 20.813 -11.222 -16.577 1.00 90.44 215 ASP A N 1
ATOM 1619 C CA . ASP A 1 215 ? 20.981 -11.212 -15.121 1.00 90.44 215 ASP A CA 1
ATOM 1620 C C . ASP A 1 215 ? 19.772 -11.846 -14.427 1.00 90.44 215 ASP A C 1
ATOM 1622 O O . ASP A 1 215 ? 19.944 -12.735 -13.592 1.00 90.44 215 ASP A O 1
ATOM 1626 N N . ASN A 1 216 ? 18.553 -11.496 -14.860 1.00 86.50 216 ASN A N 1
ATOM 1627 C CA . ASN A 1 216 ? 17.338 -12.142 -14.373 1.00 86.50 216 ASN A CA 1
ATOM 1628 C C . ASN A 1 216 ? 17.432 -13.663 -14.554 1.00 86.50 216 ASN A C 1
ATOM 1630 O O . ASN A 1 216 ? 17.155 -14.384 -13.605 1.00 86.50 216 ASN A O 1
ATOM 1634 N N . MET A 1 217 ? 17.876 -14.162 -15.720 1.00 84.69 217 MET A N 1
ATOM 1635 C CA . MET A 1 217 ? 18.052 -15.601 -16.002 1.00 84.69 217 MET A CA 1
ATOM 1636 C C . MET A 1 217 ? 19.009 -16.299 -15.041 1.00 84.69 217 MET A C 1
ATOM 1638 O O . MET A 1 217 ? 18.713 -17.402 -14.573 1.00 84.69 217 MET A O 1
ATOM 1642 N N . LEU A 1 218 ? 20.120 -15.647 -14.711 1.00 83.44 218 LEU A N 1
ATOM 1643 C CA . LEU A 1 218 ? 21.071 -16.164 -13.735 1.00 83.44 218 LEU A CA 1
ATOM 1644 C C . LEU A 1 218 ? 20.452 -16.227 -12.332 1.00 83.44 218 LEU A C 1
ATOM 1646 O O . LEU A 1 218 ? 20.581 -17.246 -11.656 1.00 83.44 218 LEU A O 1
ATOM 1650 N N . GLU A 1 219 ? 19.727 -15.190 -11.910 1.00 78.12 219 GLU A N 1
ATOM 1651 C CA . GLU A 1 219 ? 19.036 -15.164 -10.614 1.00 78.12 219 GLU A CA 1
ATOM 1652 C C . GLU A 1 219 ? 17.913 -16.212 -10.543 1.00 78.12 219 GLU A C 1
ATOM 1654 O O . GLU A 1 219 ? 17.803 -16.965 -9.574 1.00 78.12 219 GLU A O 1
ATOM 1659 N N . GLY A 1 220 ? 17.122 -16.340 -11.604 1.00 65.38 220 GLY A N 1
ATOM 1660 C CA . GLY A 1 220 ? 16.028 -17.299 -11.714 1.00 65.38 220 GLY A CA 1
ATOM 1661 C C . GLY A 1 220 ? 16.469 -18.759 -11.695 1.00 65.38 220 GLY A C 1
ATOM 1662 O O . GLY A 1 220 ? 15.817 -19.589 -11.062 1.00 65.38 220 GLY A O 1
ATOM 1663 N N . SER A 1 221 ? 17.618 -19.062 -12.305 1.00 55.25 221 SER A N 1
ATOM 1664 C CA . SER A 1 221 ? 18.229 -20.394 -12.249 1.00 55.25 221 SER A CA 1
ATOM 1665 C C . SER A 1 221 ? 18.606 -20.815 -10.823 1.00 55.25 221 SER A C 1
ATOM 1667 O O . SER A 1 221 ? 18.732 -22.009 -10.564 1.00 55.25 221 SER A O 1
ATOM 1669 N N . THR A 1 222 ? 18.786 -19.866 -9.897 1.00 49.75 222 THR A N 1
ATOM 1670 C CA . THR A 1 222 ? 19.145 -20.158 -8.497 1.00 49.75 222 THR A CA 1
ATOM 1671 C C . THR A 1 222 ? 17.938 -20.306 -7.564 1.00 49.75 222 THR A C 1
ATOM 1673 O O . THR A 1 222 ? 18.075 -20.917 -6.509 1.00 49.75 222 THR A O 1
ATOM 1676 N N . HIS A 1 223 ? 16.757 -19.799 -7.947 1.00 52.09 223 HIS A N 1
ATOM 1677 C CA . HIS A 1 223 ? 15.538 -19.790 -7.114 1.00 52.09 223 HIS A CA 1
ATOM 1678 C C . HIS A 1 223 ? 14.383 -20.644 -7.679 1.00 52.09 223 HIS A C 1
ATOM 1680 O O . HIS A 1 223 ? 13.282 -20.645 -7.129 1.00 52.09 223 HIS A O 1
ATOM 1686 N N . GLY A 1 224 ? 14.615 -21.387 -8.763 1.00 44.50 224 GLY A N 1
ATOM 1687 C CA . GLY A 1 224 ? 13.597 -22.217 -9.406 1.00 44.50 224 GLY A CA 1
ATOM 1688 C C . GLY A 1 224 ? 14.137 -22.995 -10.600 1.00 44.50 224 GLY A C 1
ATOM 1689 O O . GLY A 1 224 ? 13.581 -22.908 -11.693 1.00 44.50 224 GLY A O 1
ATOM 1690 N N . GLY A 1 225 ? 15.228 -23.737 -10.401 1.00 41.34 225 GLY A N 1
ATOM 1691 C CA . GLY A 1 225 ? 15.532 -24.873 -11.268 1.00 41.34 225 GLY A CA 1
ATOM 1692 C C . GLY A 1 225 ? 14.498 -25.979 -11.033 1.00 41.34 225 GLY A C 1
ATOM 1693 O O . GLY A 1 225 ? 14.140 -26.239 -9.890 1.00 41.34 225 GLY A O 1
ATOM 1694 N N . ASP A 1 226 ? 14.029 -26.605 -12.112 1.00 39.59 226 ASP A N 1
ATOM 1695 C CA . ASP A 1 226 ? 13.304 -27.891 -12.128 1.00 39.59 226 ASP A CA 1
ATOM 1696 C C . ASP A 1 226 ? 11.762 -27.902 -12.107 1.00 39.59 226 ASP A C 1
ATOM 1698 O O . ASP A 1 226 ? 11.164 -28.895 -11.704 1.00 39.59 226 ASP A O 1
ATOM 1702 N N . ALA A 1 227 ? 11.076 -26.883 -12.642 1.00 39.16 227 ALA A N 1
ATOM 1703 C CA . ALA A 1 227 ? 9.644 -27.041 -12.981 1.00 39.16 227 ALA A CA 1
ATOM 1704 C C . ALA A 1 227 ? 9.272 -26.733 -14.441 1.00 39.16 227 ALA A C 1
ATOM 1706 O O . ALA A 1 227 ? 8.304 -27.290 -14.948 1.00 39.16 227 ALA A O 1
ATOM 1707 N N . ALA A 1 228 ? 10.040 -25.906 -15.159 1.00 41.06 228 ALA A N 1
ATOM 1708 C CA . ALA A 1 228 ? 9.728 -25.577 -16.557 1.00 41.06 228 ALA A CA 1
ATOM 1709 C C . ALA A 1 228 ? 10.469 -26.454 -17.588 1.00 41.06 228 ALA A C 1
ATOM 1711 O O . ALA A 1 228 ? 10.049 -26.522 -18.738 1.00 41.06 228 ALA A O 1
ATOM 1712 N N . GLY A 1 229 ? 11.550 -27.138 -17.191 1.00 34.47 229 GLY A N 1
ATOM 1713 C CA . GLY A 1 229 ? 12.377 -27.955 -18.092 1.00 34.47 229 GLY A CA 1
ATOM 1714 C C . GLY A 1 229 ? 11.994 -29.436 -18.190 1.00 34.47 229 GLY A C 1
ATOM 1715 O O . GLY A 1 229 ? 12.476 -30.110 -19.088 1.00 34.47 229 GLY A O 1
ATOM 1716 N N . ALA A 1 230 ? 11.133 -29.947 -17.301 1.00 33.12 230 ALA A N 1
ATOM 1717 C CA . ALA A 1 230 ? 10.777 -31.372 -17.245 1.00 33.12 230 ALA A CA 1
ATOM 1718 C C . ALA A 1 230 ? 9.396 -31.706 -17.845 1.00 33.12 230 ALA A C 1
ATOM 1720 O O . ALA A 1 230 ? 9.041 -32.872 -17.937 1.00 33.12 230 ALA A O 1
ATOM 1721 N N . ALA A 1 231 ? 8.616 -30.705 -18.268 1.00 35.59 231 ALA A N 1
ATOM 1722 C CA . ALA A 1 231 ? 7.281 -30.907 -18.848 1.00 35.59 231 ALA A CA 1
ATOM 1723 C C . ALA A 1 231 ? 7.261 -30.868 -20.392 1.00 35.59 231 ALA A C 1
ATOM 1725 O O . ALA A 1 231 ? 6.188 -30.832 -20.986 1.00 35.59 231 ALA A O 1
ATOM 1726 N N . ALA A 1 232 ? 8.432 -30.836 -21.041 1.00 34.56 232 ALA A N 1
ATOM 1727 C CA . ALA A 1 232 ? 8.564 -30.796 -22.502 1.00 34.56 232 ALA A CA 1
ATOM 1728 C C . ALA A 1 232 ? 9.201 -32.063 -23.112 1.00 34.56 232 ALA A C 1
ATOM 1730 O O . ALA A 1 232 ? 9.403 -32.104 -24.323 1.00 34.56 232 ALA A O 1
ATOM 1731 N N . GLU A 1 233 ? 9.473 -33.096 -22.308 1.00 37.19 233 GLU A N 1
ATOM 1732 C CA . GLU A 1 233 ? 9.776 -34.448 -22.796 1.00 37.19 233 GLU A CA 1
ATOM 1733 C C . GLU A 1 233 ? 8.813 -35.468 -22.166 1.00 37.19 233 GLU A C 1
ATOM 1735 O O . GLU A 1 233 ? 9.167 -36.184 -21.236 1.00 37.19 233 GLU A O 1
ATOM 1740 N N . GLU A 1 234 ? 7.579 -35.495 -22.674 1.00 30.92 234 GLU A N 1
ATOM 1741 C CA . GLU A 1 234 ? 6.815 -36.721 -22.971 1.00 30.92 234 GLU A CA 1
ATOM 1742 C C . GLU A 1 234 ? 5.775 -36.443 -24.067 1.00 30.92 234 GLU A C 1
ATOM 1744 O O . GLU A 1 234 ? 5.070 -35.410 -23.979 1.00 30.92 234 GLU A O 1
#